Protein AF-A0A9E3FLG7-F1 (afdb_monomer)

pLDDT: mean 81.34, std 17.95, range [33.31, 98.38]

Solvent-accessible surface area (backbone atoms only — not comparable to full-atom values): 15675 Å² total; per-residue (Å²): 120,73,95,74,80,61,74,41,100,83,74,47,46,85,65,48,73,60,37,41,66,71,60,62,65,32,81,58,56,52,30,37,35,77,39,75,91,56,86,90,60,86,67,50,81,37,68,46,38,18,69,47,72,48,64,39,93,91,38,86,89,42,74,49,70,40,47,56,51,53,52,46,49,49,21,67,75,52,34,76,95,40,61,94,62,88,86,81,90,74,83,88,53,74,42,78,72,46,76,74,82,64,34,36,34,28,33,38,84,34,57,37,90,89,50,95,28,47,26,39,38,40,36,39,57,50,58,41,54,70,35,68,70,41,31,58,75,72,66,57,64,89,58,70,66,48,54,40,30,58,72,65,36,67,43,72,46,97,87,71,50,72,48,55,25,80,73,27,42,48,73,70,43,84,55,52,29,40,31,42,41,46,65,24,41,61,69,80,74,47,62,82,75,50,48,67,16,44,32,38,37,34,42,22,38,28,49,73,95,42,42,68,58,18,50,76,73,27,30,29,22,23,49,57,47,18,47,54,43,57,75,31,64,47,67,35,40,34,34,34,72,62,28,89,89,56,56,67,69,61,49,40,61,51,15,34,77,56,25,70,56,50,45,68,67,55,92,87,69,84,84,89,134

Structure (mmCIF, N/CA/C/O backbone):
data_AF-A0A9E3FLG7-F1
#
_entry.id   AF-A0A9E3FLG7-F1
#
loop_
_atom_site.group_PDB
_atom_site.id
_atom_site.type_symbol
_atom_site.label_atom_id
_atom_site.label_alt_id
_atom_site.label_comp_id
_atom_site.label_asym_id
_atom_site.label_entity_id
_atom_site.label_seq_id
_atom_site.pdbx_PDB_ins_code
_atom_site.Cartn_x
_atom_site.Cartn_y
_atom_site.Cartn_z
_atom_site.occupancy
_atom_site.B_iso_or_equiv
_atom_site.auth_seq_id
_atom_site.auth_comp_id
_atom_site.auth_asym_id
_atom_site.auth_atom_id
_atom_site.pdbx_PDB_model_num
ATOM 1 N N . MET A 1 1 ? 14.901 -3.934 -15.034 1.00 34.03 1 MET A N 1
ATOM 2 C CA . MET A 1 1 ? 15.835 -4.949 -14.504 1.00 34.03 1 MET A CA 1
ATOM 3 C C . MET A 1 1 ? 15.366 -6.297 -15.008 1.00 34.03 1 MET A C 1
ATOM 5 O O . MET A 1 1 ? 14.192 -6.596 -14.860 1.00 34.03 1 MET A O 1
ATOM 9 N N . THR A 1 2 ? 16.214 -7.054 -15.696 1.00 33.81 2 THR A N 1
ATOM 10 C CA . THR A 1 2 ? 15.894 -8.439 -16.060 1.00 33.81 2 THR A CA 1
ATOM 11 C C . THR A 1 2 ? 16.223 -9.317 -14.864 1.00 33.81 2 THR A C 1
ATOM 13 O O . THR A 1 2 ? 17.326 -9.207 -14.343 1.00 33.81 2 THR A O 1
ATOM 16 N N . ALA A 1 3 ? 15.319 -10.208 -14.458 1.00 33.31 3 ALA A N 1
ATOM 17 C CA . ALA A 1 3 ? 15.546 -11.208 -13.405 1.00 33.31 3 ALA A CA 1
ATOM 18 C C . ALA A 1 3 ? 16.590 -12.292 -13.781 1.00 33.31 3 ALA A C 1
ATOM 20 O O . ALA A 1 3 ? 16.588 -13.391 -13.237 1.00 33.31 3 ALA A O 1
ATOM 21 N N . GLY A 1 4 ? 17.457 -12.004 -14.752 1.00 40.16 4 GLY A N 1
ATOM 22 C CA . GLY A 1 4 ? 18.597 -12.828 -15.113 1.00 40.16 4 GLY A CA 1
ATOM 23 C C . GLY A 1 4 ? 19.843 -12.211 -14.506 1.00 40.16 4 GLY A C 1
ATOM 24 O O . GLY A 1 4 ? 20.518 -11.447 -15.186 1.00 40.16 4 GLY A O 1
ATOM 25 N N . ASP A 1 5 ? 20.107 -12.511 -13.238 1.00 46.59 5 ASP A N 1
ATOM 26 C CA . ASP A 1 5 ? 21.391 -12.212 -12.608 1.00 46.59 5 ASP A CA 1
ATOM 27 C C . ASP A 1 5 ? 22.283 -13.450 -12.789 1.00 46.59 5 ASP A C 1
ATOM 29 O O . ASP A 1 5 ? 21.965 -14.539 -12.299 1.00 46.59 5 ASP A O 1
ATOM 33 N N . LEU A 1 6 ? 23.339 -13.327 -13.598 1.00 41.59 6 LEU A N 1
ATOM 34 C CA . LEU A 1 6 ? 24.304 -14.401 -13.833 1.00 41.59 6 LEU A CA 1
ATOM 35 C C . LEU A 1 6 ? 25.510 -14.164 -12.914 1.00 41.59 6 LEU A C 1
ATOM 37 O O . LEU A 1 6 ? 26.169 -13.131 -13.051 1.00 41.59 6 LEU A O 1
ATOM 41 N N . PRO A 1 7 ? 25.854 -15.105 -12.014 1.00 46.44 7 PRO A N 1
ATOM 42 C CA . PRO A 1 7 ? 27.027 -14.960 -11.163 1.00 46.44 7 PRO A CA 1
ATOM 43 C C . PRO A 1 7 ? 28.285 -14.771 -12.015 1.00 46.44 7 PRO A C 1
ATOM 45 O O . PRO A 1 7 ? 28.574 -15.579 -12.903 1.00 46.44 7 PRO A O 1
ATOM 48 N N . THR A 1 8 ? 29.056 -13.717 -11.744 1.00 47.94 8 THR A N 1
ATOM 49 C CA . THR A 1 8 ? 30.369 -13.552 -12.379 1.00 47.94 8 THR A CA 1
ATOM 50 C C . THR A 1 8 ? 31.400 -14.464 -11.708 1.00 47.94 8 THR A C 1
ATOM 52 O O . THR A 1 8 ? 31.192 -14.968 -10.604 1.00 47.94 8 THR A O 1
ATOM 55 N N . THR A 1 9 ? 32.545 -14.688 -12.357 1.00 41.47 9 THR A N 1
ATOM 56 C CA . THR A 1 9 ? 33.586 -15.635 -11.902 1.00 41.47 9 THR A CA 1
ATOM 57 C C . THR A 1 9 ? 34.224 -15.291 -10.550 1.00 41.47 9 THR A C 1
ATOM 59 O O . THR A 1 9 ? 35.012 -16.075 -10.028 1.00 41.47 9 THR A O 1
ATOM 62 N N . THR A 1 10 ? 33.892 -14.136 -9.971 1.00 48.62 10 THR A N 1
ATOM 63 C CA . THR A 1 10 ? 34.333 -13.695 -8.641 1.00 48.62 10 THR A CA 1
ATOM 64 C C . THR A 1 10 ? 33.276 -13.905 -7.552 1.00 48.62 10 THR A C 1
ATOM 66 O O . THR A 1 10 ? 33.524 -13.566 -6.398 1.00 48.62 10 THR A O 1
ATOM 69 N N . GLY A 1 11 ? 32.109 -14.460 -7.895 1.00 49.19 11 GLY A N 1
ATOM 70 C CA . GLY A 1 11 ? 31.009 -14.717 -6.961 1.00 49.19 11 GLY A CA 1
ATOM 71 C C . GLY A 1 11 ? 30.140 -13.498 -6.639 1.00 49.19 11 GLY A C 1
ATOM 72 O O . GLY A 1 11 ? 29.185 -13.637 -5.883 1.00 49.19 11 GLY A O 1
ATOM 73 N N . ASN A 1 12 ? 30.430 -12.326 -7.215 1.00 46.59 12 ASN A N 1
ATOM 74 C CA . ASN A 1 12 ? 29.578 -11.145 -7.089 1.00 46.59 12 ASN A CA 1
ATOM 75 C C . ASN A 1 12 ? 28.599 -11.040 -8.275 1.00 46.59 12 ASN A C 1
ATOM 77 O O . ASN A 1 12 ? 29.024 -11.247 -9.422 1.00 46.59 12 ASN A O 1
ATOM 81 N N .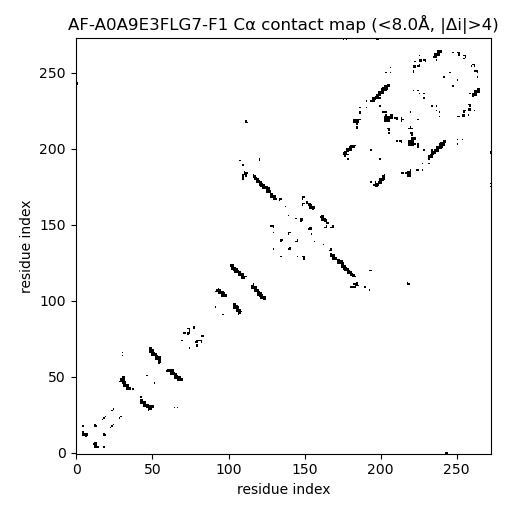 PRO A 1 13 ? 27.320 -10.692 -8.026 1.00 54.12 13 PRO A N 1
ATOM 82 C CA . PRO A 1 13 ? 26.380 -10.343 -9.087 1.00 54.12 13 PRO A CA 1
ATOM 83 C C . PRO A 1 13 ? 26.854 -9.089 -9.830 1.00 54.12 13 PRO A C 1
ATOM 85 O O . PRO A 1 13 ? 27.490 -8.202 -9.245 1.00 54.12 13 PRO A O 1
ATOM 88 N N . ASP A 1 14 ? 26.571 -9.013 -11.130 1.00 54.00 14 ASP A N 1
ATOM 89 C CA . ASP A 1 14 ? 27.113 -7.961 -12.003 1.00 54.00 14 ASP A CA 1
ATOM 90 C C . ASP A 1 14 ? 26.464 -6.577 -11.779 1.00 54.00 14 ASP A C 1
ATOM 92 O O . ASP A 1 14 ? 26.999 -5.563 -12.232 1.00 54.00 14 ASP A O 1
ATOM 96 N N . GLN A 1 15 ? 25.375 -6.525 -10.998 1.00 54.34 15 GLN A N 1
ATOM 97 C CA . GLN A 1 15 ? 24.657 -5.308 -10.593 1.00 54.34 15 GLN A CA 1
ATOM 98 C C . GLN A 1 15 ? 25.023 -4.782 -9.186 1.00 54.34 15 GLN A C 1
ATOM 100 O O . GLN A 1 15 ? 24.350 -3.895 -8.657 1.00 54.34 15 GLN A O 1
ATOM 105 N N . GLY A 1 16 ? 26.082 -5.286 -8.541 1.00 57.66 16 GLY A N 1
ATOM 106 C CA . GLY A 1 16 ? 26.559 -4.742 -7.259 1.00 57.66 16 GLY A CA 1
ATOM 107 C C . GLY A 1 16 ? 25.584 -4.930 -6.079 1.00 57.66 16 GLY A C 1
ATOM 108 O O . GLY A 1 16 ? 24.988 -5.993 -5.922 1.00 57.66 16 GLY A O 1
ATOM 109 N N . PHE A 1 17 ? 25.449 -3.919 -5.205 1.00 47.06 17 PHE A N 1
ATOM 110 C CA . PHE A 1 17 ? 24.694 -4.013 -3.935 1.00 47.06 17 PHE A CA 1
ATOM 111 C C . PHE A 1 17 ? 23.181 -4.254 -4.126 1.00 47.06 17 PHE A C 1
ATOM 113 O O . PHE A 1 17 ? 22.550 -4.877 -3.278 1.00 47.06 17 PHE A O 1
ATOM 120 N N . GLU A 1 18 ? 22.609 -3.836 -5.259 1.00 45.47 18 GLU A N 1
ATOM 121 C CA . GLU A 1 18 ? 21.198 -4.074 -5.607 1.00 45.47 18 GLU A CA 1
ATOM 122 C C . GLU A 1 18 ? 20.924 -5.539 -5.985 1.00 45.47 18 GLU A C 1
ATOM 124 O O . GLU A 1 18 ? 19.928 -6.113 -5.539 1.00 45.47 18 GLU A O 1
ATOM 129 N N . GLY A 1 19 ? 21.860 -6.201 -6.681 1.00 51.31 19 GLY A N 1
ATOM 130 C CA . GLY A 1 19 ? 21.835 -7.663 -6.843 1.00 51.31 19 GLY A CA 1
ATOM 131 C C . GLY A 1 19 ? 21.920 -8.380 -5.489 1.00 51.31 19 GLY A C 1
ATOM 132 O O . GLY A 1 19 ? 21.240 -9.371 -5.243 1.00 51.31 19 GLY A O 1
ATOM 133 N N . PHE A 1 20 ? 22.660 -7.811 -4.534 1.00 48.16 20 PHE A N 1
ATOM 134 C CA . PHE A 1 20 ? 22.741 -8.322 -3.163 1.00 48.16 20 PHE A CA 1
ATOM 135 C C . PHE A 1 20 ? 21.439 -8.142 -2.355 1.00 48.16 20 PHE A C 1
ATOM 137 O O . PHE A 1 20 ? 21.113 -8.983 -1.520 1.00 48.16 20 PHE A O 1
ATOM 144 N N . ARG A 1 21 ? 20.675 -7.071 -2.598 1.00 47.00 21 ARG A N 1
ATOM 145 C CA . ARG A 1 21 ? 19.439 -6.741 -1.864 1.00 47.00 21 ARG A CA 1
ATOM 146 C C . ARG A 1 21 ? 18.222 -7.527 -2.354 1.00 47.00 21 ARG A C 1
ATOM 148 O O . ARG A 1 21 ? 17.389 -7.908 -1.537 1.00 47.00 21 ARG A O 1
ATOM 155 N N . PHE A 1 22 ? 18.133 -7.783 -3.659 1.00 42.94 22 PHE A N 1
ATOM 156 C CA . PHE A 1 22 ? 17.026 -8.541 -4.255 1.00 42.94 22 PHE A CA 1
ATOM 157 C C . PHE A 1 22 ? 17.339 -10.022 -4.458 1.00 42.94 22 PHE A C 1
ATOM 159 O O . PHE A 1 22 ? 16.428 -10.844 -4.401 1.00 42.94 22 PHE A O 1
ATOM 166 N N . VAL A 1 23 ? 18.611 -10.368 -4.674 1.00 42.88 23 VAL A N 1
ATOM 167 C CA . VAL A 1 23 ? 19.038 -11.743 -4.964 1.00 42.88 23 VAL A CA 1
ATOM 168 C C . VAL A 1 23 ? 19.954 -12.321 -3.886 1.00 42.88 23 VAL A C 1
ATOM 170 O O . VAL A 1 23 ? 19.996 -13.534 -3.740 1.00 42.88 23 VAL A O 1
ATOM 173 N N . GLY A 1 24 ? 20.657 -11.481 -3.119 1.00 43.16 24 GLY A N 1
ATOM 174 C CA . GLY A 1 24 ? 21.668 -11.922 -2.150 1.00 43.16 24 GLY A CA 1
ATOM 175 C C . GLY A 1 24 ? 21.139 -12.372 -0.788 1.00 43.16 24 GLY A C 1
ATOM 176 O O . GLY A 1 24 ? 21.892 -13.006 -0.055 1.00 43.16 24 GLY A O 1
ATOM 177 N N . TRP A 1 25 ? 19.877 -12.074 -0.450 1.00 45.56 25 TRP A N 1
ATOM 178 C CA . TRP A 1 25 ? 19.145 -12.658 0.686 1.00 45.56 25 TRP A CA 1
ATOM 179 C C . TRP A 1 25 ? 17.770 -13.156 0.236 1.00 45.56 25 TRP A C 1
ATOM 181 O O . TRP A 1 25 ? 16.729 -12.766 0.775 1.00 45.56 25 TRP A O 1
ATOM 191 N N . ASN A 1 26 ? 17.737 -14.027 -0.770 1.00 48.59 26 ASN A N 1
ATOM 192 C CA . ASN A 1 26 ? 16.501 -14.743 -1.056 1.00 48.59 26 ASN A CA 1
ATOM 193 C C . ASN A 1 26 ? 16.123 -15.621 0.146 1.00 48.59 26 ASN A C 1
ATOM 195 O O . ASN A 1 26 ? 16.994 -16.185 0.809 1.00 48.59 26 ASN A O 1
ATOM 199 N N . LEU A 1 27 ? 14.820 -15.832 0.385 1.00 43.66 27 LEU A N 1
ATOM 200 C CA . LEU A 1 27 ? 14.348 -16.845 1.345 1.00 43.66 27 LEU A CA 1
ATOM 201 C C . LEU A 1 27 ? 15.057 -18.196 1.102 1.00 43.66 27 LEU A C 1
ATOM 203 O O . LEU A 1 27 ? 15.323 -18.919 2.053 1.00 43.66 27 LEU A O 1
ATOM 207 N N . TYR A 1 28 ? 15.426 -18.481 -0.155 1.00 46.19 28 TYR A N 1
ATOM 208 C CA . TYR A 1 28 ? 16.183 -19.648 -0.614 1.00 46.19 28 TYR A CA 1
ATOM 209 C C . TYR A 1 28 ? 17.675 -19.679 -0.226 1.00 46.19 28 TYR A C 1
ATOM 211 O O . TYR A 1 28 ? 18.167 -20.776 0.029 1.00 46.19 28 TYR A O 1
ATOM 219 N N . ASP A 1 29 ? 18.374 -18.541 -0.106 1.00 51.69 29 ASP A N 1
ATOM 220 C CA . ASP A 1 29 ? 19.786 -18.503 0.344 1.00 51.69 29 ASP A CA 1
ATOM 221 C C . ASP A 1 29 ? 19.919 -18.865 1.823 1.00 51.69 29 ASP A C 1
ATOM 223 O O . ASP A 1 29 ? 20.938 -19.386 2.271 1.00 51.69 29 ASP A O 1
ATOM 227 N N . ALA A 1 30 ? 18.860 -18.628 2.602 1.00 56.12 30 ALA A N 1
ATOM 228 C CA . ALA A 1 30 ? 18.782 -19.195 3.935 1.00 56.12 30 ALA A CA 1
ATOM 229 C C . ALA A 1 30 ? 18.610 -20.720 3.854 1.00 56.12 30 ALA A C 1
ATOM 231 O O . ALA A 1 30 ? 19.243 -21.425 4.628 1.00 56.12 30 ALA A O 1
ATOM 232 N N . LEU A 1 31 ? 17.794 -21.253 2.931 1.00 58.91 31 LEU A N 1
ATOM 233 C CA . LEU A 1 31 ? 17.486 -22.690 2.825 1.00 58.91 31 LEU A CA 1
ATOM 234 C C . LEU A 1 31 ? 18.692 -23.533 2.393 1.00 58.91 31 LEU A C 1
ATOM 236 O O . LEU A 1 31 ? 18.955 -24.559 3.013 1.00 58.91 31 LEU A O 1
ATOM 240 N N . ILE A 1 32 ? 19.444 -23.119 1.380 1.00 64.69 32 ILE A N 1
ATOM 241 C CA . ILE A 1 32 ? 20.595 -23.864 0.850 1.00 64.69 32 ILE A CA 1
ATOM 242 C C . ILE A 1 32 ? 21.772 -22.918 0.604 1.00 64.69 32 ILE A C 1
ATOM 244 O O . ILE A 1 32 ? 21.582 -21.742 0.333 1.00 64.69 32 ILE A O 1
ATOM 248 N N . ASN A 1 33 ? 22.994 -23.436 0.692 1.00 70.38 33 ASN A N 1
ATOM 249 C CA . ASN A 1 33 ? 24.219 -22.687 0.417 1.00 70.38 33 ASN A CA 1
ATOM 250 C C . ASN A 1 33 ? 24.887 -23.202 -0.860 1.00 70.38 33 ASN A C 1
ATOM 252 O O . ASN A 1 33 ? 24.736 -24.366 -1.221 1.00 70.38 33 ASN A O 1
ATOM 256 N N . TRP A 1 34 ? 25.744 -22.389 -1.468 1.00 69.56 34 TRP A N 1
ATOM 257 C CA . TRP A 1 34 ? 26.653 -22.848 -2.519 1.00 69.56 34 TRP A CA 1
ATOM 258 C C . TRP A 1 34 ? 27.903 -23.510 -1.917 1.00 69.56 34 TRP A C 1
ATOM 260 O O . TRP A 1 34 ? 28.517 -22.992 -0.973 1.00 69.56 34 TRP A O 1
ATOM 270 N N . ASP A 1 35 ? 28.296 -24.674 -2.436 1.00 72.19 35 ASP A N 1
ATOM 271 C CA . ASP A 1 35 ? 29.554 -25.331 -2.089 1.00 72.19 35 ASP A CA 1
ATOM 272 C C . ASP A 1 35 ? 30.709 -24.754 -2.909 1.00 72.19 35 ASP A C 1
ATOM 274 O O . ASP A 1 35 ? 30.987 -25.164 -4.032 1.00 72.19 35 ASP A O 1
ATOM 278 N N . LEU A 1 36 ? 31.392 -23.785 -2.303 1.00 77.31 36 LEU A N 1
ATOM 279 C CA . LEU A 1 36 ? 32.553 -23.107 -2.875 1.00 77.31 36 LEU A CA 1
ATOM 280 C C . LEU A 1 36 ? 33.886 -23.781 -2.501 1.00 77.31 36 LEU A C 1
ATOM 282 O O . LEU A 1 36 ? 34.940 -23.160 -2.612 1.00 77.31 36 LEU A O 1
ATOM 286 N N . SER A 1 37 ? 33.871 -25.025 -2.001 1.00 71.88 37 SER A N 1
ATOM 287 C CA . SER A 1 37 ? 35.098 -25.742 -1.612 1.00 71.88 37 SER A CA 1
ATOM 288 C C . SER A 1 37 ? 35.963 -26.185 -2.800 1.00 71.88 37 SER A C 1
ATOM 290 O O . SER A 1 37 ? 37.091 -26.637 -2.594 1.00 71.88 37 SER A O 1
ATOM 292 N N . GLN A 1 38 ? 35.458 -26.054 -4.032 1.00 70.81 38 GLN A N 1
ATOM 293 C CA . GLN A 1 38 ? 36.135 -26.451 -5.267 1.00 70.81 38 GLN A CA 1
ATOM 294 C C . GLN A 1 38 ? 36.021 -25.346 -6.324 1.00 70.81 38 GLN A C 1
ATOM 296 O O . GLN A 1 38 ? 35.029 -24.623 -6.360 1.00 70.81 38 GLN A O 1
ATOM 301 N N . GLY A 1 39 ? 37.052 -25.199 -7.162 1.00 72.69 39 GLY A N 1
ATOM 302 C CA . GLY A 1 39 ? 37.152 -24.118 -8.157 1.00 72.69 39 GLY A CA 1
ATOM 303 C C . GLY A 1 39 ? 37.308 -24.589 -9.605 1.00 72.69 39 GLY A C 1
ATOM 304 O O . GLY A 1 39 ? 37.474 -23.769 -10.501 1.00 72.69 39 GLY A O 1
ATOM 305 N N . ASP A 1 40 ? 37.296 -25.898 -9.843 1.00 83.44 40 ASP A N 1
ATOM 306 C CA . ASP A 1 40 ? 37.539 -26.540 -11.140 1.00 83.44 40 ASP A CA 1
ATOM 307 C C . ASP A 1 40 ? 36.256 -27.012 -11.847 1.00 83.44 40 ASP A C 1
ATOM 309 O O . ASP A 1 40 ? 36.305 -27.476 -12.987 1.00 83.44 40 ASP A O 1
ATOM 313 N N . ARG A 1 41 ? 35.096 -26.871 -11.200 1.00 79.44 41 ARG A N 1
ATOM 314 C CA . ARG A 1 41 ? 33.773 -27.204 -11.743 1.00 79.44 41 ARG A CA 1
ATOM 315 C C . ARG A 1 41 ? 32.702 -26.262 -11.201 1.00 79.44 41 ARG A C 1
ATOM 317 O O . ARG A 1 41 ? 32.943 -25.535 -10.243 1.00 79.44 41 ARG A O 1
ATOM 324 N N . ALA A 1 42 ? 31.522 -26.281 -11.824 1.00 69.94 42 ALA A N 1
ATOM 325 C CA . ALA A 1 42 ? 30.371 -25.520 -11.346 1.00 69.94 42 ALA A CA 1
ATOM 326 C C . ALA A 1 42 ? 30.035 -25.900 -9.893 1.00 69.94 42 ALA A C 1
ATOM 328 O O . ALA A 1 42 ? 30.020 -27.088 -9.559 1.00 69.94 42 ALA A O 1
ATOM 329 N N . SER A 1 43 ? 29.783 -24.890 -9.056 1.00 67.88 43 SER A N 1
ATOM 330 C CA . SER A 1 43 ? 29.474 -25.064 -7.637 1.00 67.88 43 SER A CA 1
ATOM 331 C C . SER A 1 43 ? 28.205 -25.891 -7.454 1.00 67.88 43 SER A C 1
ATOM 333 O O . SER A 1 43 ? 27.174 -25.601 -8.061 1.00 67.88 43 SER A O 1
ATOM 335 N N . ASP A 1 44 ? 28.288 -26.908 -6.602 1.00 70.75 44 ASP A N 1
ATOM 336 C CA . ASP A 1 44 ? 27.125 -27.680 -6.168 1.00 70.75 44 ASP A CA 1
ATOM 337 C C . ASP A 1 44 ? 26.404 -26.944 -5.024 1.00 70.75 44 ASP A C 1
ATOM 339 O O . ASP A 1 44 ? 26.910 -25.953 -4.486 1.00 70.75 44 ASP A O 1
ATOM 343 N N . ILE A 1 45 ? 25.226 -27.417 -4.632 1.00 74.88 45 ILE A N 1
ATOM 344 C CA . ILE A 1 45 ? 24.483 -26.888 -3.482 1.00 74.88 45 ILE A CA 1
ATOM 345 C C . ILE A 1 45 ? 24.715 -27.762 -2.246 1.00 74.88 45 ILE A C 1
ATOM 347 O O . ILE A 1 45 ? 24.721 -28.990 -2.308 1.00 74.88 45 ILE A O 1
ATOM 351 N N . LYS A 1 46 ? 24.905 -27.128 -1.089 1.00 72.12 46 LYS A N 1
ATOM 352 C CA . LYS A 1 46 ? 25.086 -27.775 0.217 1.00 72.12 46 LYS A CA 1
ATOM 353 C C . LYS A 1 46 ? 24.025 -27.295 1.213 1.00 72.12 46 LYS A C 1
ATOM 355 O O . LYS A 1 46 ? 23.463 -26.214 1.034 1.00 72.12 46 LYS A O 1
ATOM 360 N N . PRO A 1 47 ? 23.768 -28.052 2.292 1.00 71.12 47 PRO A N 1
ATOM 361 C CA . PRO A 1 47 ? 22.796 -27.659 3.306 1.00 71.12 47 PRO A CA 1
ATOM 362 C C . PRO A 1 47 ? 22.999 -26.245 3.872 1.00 71.12 47 PRO A C 1
ATOM 364 O O . PRO A 1 47 ? 24.125 -25.816 4.154 1.00 71.12 47 PRO A O 1
ATOM 367 N N . GLY A 1 48 ? 21.883 -25.544 4.063 1.00 70.69 48 GLY A N 1
ATOM 368 C CA . GLY A 1 48 ? 21.769 -24.309 4.834 1.00 70.69 48 GLY A CA 1
ATOM 369 C C . GLY A 1 48 ? 20.782 -24.516 5.980 1.00 70.69 48 GLY A C 1
ATOM 370 O O . GLY A 1 48 ? 20.991 -25.356 6.856 1.00 70.69 48 GLY A O 1
ATOM 371 N N . LEU A 1 49 ? 19.689 -23.763 5.971 1.00 65.06 49 LEU A N 1
ATOM 372 C CA . LEU A 1 49 ? 18.550 -23.918 6.873 1.00 65.06 49 LEU A CA 1
ATOM 373 C C . LEU A 1 49 ? 17.709 -25.164 6.525 1.00 65.06 49 LEU A C 1
ATOM 375 O O . LEU A 1 49 ? 17.154 -25.810 7.419 1.00 65.06 49 LEU A O 1
ATOM 379 N N . ALA A 1 50 ? 17.652 -25.523 5.239 1.00 70.00 50 ALA A N 1
ATOM 380 C CA . ALA A 1 50 ? 17.164 -26.799 4.738 1.00 70.00 50 ALA A CA 1
ATOM 381 C C . ALA A 1 50 ? 18.311 -27.820 4.669 1.00 70.00 50 ALA A C 1
ATOM 383 O O . ALA A 1 50 ? 19.396 -27.544 4.154 1.00 70.00 50 ALA A O 1
ATOM 384 N N . THR A 1 51 ? 18.064 -29.017 5.191 1.00 68.19 51 THR A N 1
ATOM 385 C CA . THR A 1 51 ? 19.034 -30.124 5.236 1.00 68.19 51 THR A CA 1
ATOM 386 C C . THR A 1 51 ? 18.881 -31.110 4.089 1.00 68.19 51 THR A C 1
ATOM 388 O O . THR A 1 51 ? 19.800 -31.876 3.823 1.00 68.19 51 THR A O 1
ATOM 391 N N . GLU A 1 52 ? 17.726 -31.096 3.432 1.00 72.69 52 GLU A N 1
ATOM 392 C CA . GLU A 1 52 ? 17.390 -31.933 2.286 1.00 72.69 52 GLU A CA 1
ATOM 393 C C . GLU A 1 52 ? 16.409 -31.169 1.394 1.00 72.69 52 GLU A C 1
ATOM 395 O O . GLU A 1 52 ? 15.629 -30.338 1.872 1.00 72.69 52 GLU A O 1
ATOM 400 N N . TRP A 1 53 ? 16.446 -31.451 0.098 1.00 82.56 53 TRP A N 1
ATOM 401 C CA . TRP A 1 53 ? 15.507 -30.923 -0.879 1.00 82.56 53 TRP A CA 1
ATOM 402 C C . TRP A 1 53 ? 15.277 -31.947 -1.988 1.00 82.56 53 TRP A C 1
ATOM 404 O O . TRP A 1 53 ? 16.177 -32.701 -2.356 1.00 82.56 53 TRP A O 1
ATOM 414 N N . HIS A 1 54 ? 14.070 -31.963 -2.543 1.00 80.81 54 HIS A N 1
ATOM 415 C CA . HIS A 1 54 ? 13.760 -32.726 -3.748 1.00 80.81 54 HIS A CA 1
ATOM 416 C C . HIS A 1 54 ? 12.716 -32.002 -4.596 1.00 80.81 54 HIS A C 1
ATOM 418 O O . HIS A 1 54 ? 11.922 -31.194 -4.106 1.00 80.81 54 HIS A O 1
ATOM 424 N N . ILE A 1 55 ? 12.730 -32.297 -5.891 1.00 76.62 55 ILE A N 1
ATOM 425 C CA . ILE A 1 55 ? 11.742 -31.796 -6.842 1.00 76.62 55 ILE A CA 1
ATOM 426 C C . ILE A 1 55 ? 10.521 -32.717 -6.776 1.00 76.62 55 ILE A C 1
ATOM 428 O O . ILE A 1 55 ? 10.671 -33.940 -6.797 1.00 76.62 55 ILE A O 1
ATOM 432 N N . ASP A 1 56 ? 9.324 -32.139 -6.679 1.00 73.75 56 ASP A N 1
ATOM 433 C CA . ASP A 1 56 ? 8.070 -32.895 -6.662 1.00 73.75 56 ASP A CA 1
ATOM 434 C C . ASP A 1 56 ? 7.958 -33.752 -7.946 1.00 73.75 56 ASP A C 1
ATOM 436 O O . ASP A 1 56 ? 7.962 -33.195 -9.052 1.00 73.75 56 ASP A O 1
ATOM 440 N N . PRO A 1 57 ? 7.830 -35.092 -7.843 1.00 82.25 57 PRO A N 1
ATOM 441 C CA . PRO A 1 57 ? 7.729 -35.971 -9.009 1.00 82.25 57 PRO A CA 1
ATOM 442 C C . PRO A 1 57 ? 6.529 -35.662 -9.916 1.00 82.25 57 PRO A C 1
ATOM 444 O O . PRO A 1 57 ? 6.563 -35.976 -11.104 1.00 82.25 57 PRO A O 1
ATOM 447 N N . ALA A 1 58 ? 5.466 -35.066 -9.366 1.00 82.75 58 ALA A N 1
ATOM 448 C CA . ALA A 1 58 ? 4.260 -34.687 -10.096 1.00 82.75 58 ALA A CA 1
ATOM 449 C C . ALA A 1 58 ? 4.307 -33.243 -10.628 1.00 82.75 58 ALA A C 1
ATOM 451 O O . ALA A 1 58 ? 3.517 -32.890 -11.505 1.00 82.75 58 ALA A O 1
ATOM 452 N N . ASN A 1 59 ? 5.218 -32.404 -10.123 1.00 78.62 59 ASN A N 1
ATOM 453 C CA . ASN A 1 59 ? 5.390 -31.026 -10.571 1.00 78.62 59 ASN A CA 1
ATOM 454 C C . ASN A 1 59 ? 6.856 -30.587 -10.484 1.00 78.62 59 ASN A C 1
ATOM 456 O O . ASN A 1 59 ? 7.311 -30.050 -9.478 1.00 78.62 59 ASN A O 1
ATOM 460 N N . HIS A 1 60 ? 7.562 -30.688 -11.607 1.00 79.62 60 HIS A N 1
ATOM 461 C CA . HIS A 1 60 ? 8.969 -30.302 -11.725 1.00 79.62 60 HIS A CA 1
ATOM 462 C C . HIS A 1 60 ? 9.300 -28.821 -11.430 1.00 79.62 60 HIS A C 1
ATOM 464 O O . HIS A 1 60 ? 10.473 -28.465 -11.346 1.00 79.62 60 HIS A O 1
ATOM 470 N N . LYS A 1 61 ? 8.291 -27.951 -11.269 1.00 63.97 61 LYS A N 1
ATOM 471 C CA . LYS A 1 61 ? 8.457 -26.543 -10.866 1.00 63.97 61 LYS A CA 1
ATOM 472 C C . LYS A 1 61 ? 8.306 -26.329 -9.359 1.00 63.97 61 LYS A C 1
ATOM 474 O O . LYS A 1 61 ? 8.498 -25.216 -8.882 1.00 63.97 61 LYS A O 1
ATOM 479 N N . ARG A 1 62 ? 7.950 -27.370 -8.602 1.00 62.53 62 ARG A N 1
ATOM 480 C CA . ARG A 1 62 ? 7.767 -27.314 -7.153 1.00 62.53 62 ARG A CA 1
ATOM 481 C C . ARG A 1 62 ? 8.927 -28.011 -6.456 1.00 62.53 62 ARG A C 1
ATOM 483 O O . ARG A 1 62 ? 9.160 -29.201 -6.650 1.00 62.53 62 ARG A O 1
ATOM 490 N N . TRP A 1 63 ? 9.623 -27.256 -5.618 1.00 68.00 63 TRP A N 1
ATOM 491 C CA . TRP A 1 63 ? 10.710 -27.754 -4.783 1.00 68.00 63 TRP A CA 1
ATOM 492 C C . TRP A 1 63 ? 10.216 -27.917 -3.350 1.00 68.00 63 TRP A C 1
ATOM 494 O O . TRP A 1 63 ? 9.528 -27.046 -2.815 1.00 68.00 63 TRP A O 1
ATOM 504 N N . ILE A 1 64 ? 10.544 -29.051 -2.739 1.00 72.19 64 ILE A N 1
ATOM 505 C CA . ILE A 1 64 ? 10.178 -29.388 -1.366 1.00 72.19 64 ILE A CA 1
ATOM 506 C C . ILE A 1 64 ? 11.460 -29.366 -0.540 1.00 72.19 64 ILE A C 1
ATOM 508 O O . ILE A 1 64 ? 12.398 -30.098 -0.846 1.00 72.19 64 ILE A O 1
ATOM 512 N N . PHE A 1 65 ? 11.494 -28.525 0.494 1.00 69.94 65 PHE A N 1
ATOM 513 C CA . PHE A 1 65 ? 12.655 -28.323 1.361 1.00 69.94 65 PHE A CA 1
ATOM 514 C C . PHE A 1 65 ? 12.375 -28.851 2.772 1.00 69.94 65 PHE A C 1
ATOM 516 O O . PHE A 1 65 ? 11.361 -28.504 3.383 1.00 69.94 65 PHE A O 1
ATOM 523 N N . THR A 1 66 ? 13.293 -29.648 3.315 1.00 72.50 66 THR A N 1
ATOM 524 C CA . THR A 1 66 ? 13.232 -30.169 4.687 1.00 72.50 66 THR A CA 1
ATOM 525 C C . THR A 1 66 ? 14.011 -29.247 5.620 1.00 72.50 66 THR A C 1
ATOM 527 O O . THR A 1 66 ? 15.236 -29.186 5.567 1.00 72.50 66 THR A O 1
ATOM 530 N N . LEU A 1 67 ? 13.312 -28.535 6.505 1.00 67.50 67 LEU A N 1
ATOM 531 C CA . LEU A 1 67 ? 13.875 -27.529 7.418 1.00 67.50 67 LEU A CA 1
ATOM 532 C C . LEU A 1 67 ? 14.300 -28.100 8.783 1.00 67.50 67 LEU A C 1
ATOM 534 O O . LEU A 1 67 ? 14.024 -27.507 9.831 1.00 67.50 67 LEU A O 1
ATOM 538 N N . ASP A 1 68 ? 14.969 -29.257 8.809 1.00 60.25 68 ASP A N 1
ATOM 539 C CA . ASP A 1 68 ? 15.293 -29.931 10.076 1.00 60.25 68 ASP A CA 1
ATOM 540 C C . ASP A 1 68 ? 16.211 -29.106 10.986 1.00 60.25 68 ASP A C 1
ATOM 542 O O . ASP A 1 68 ? 16.147 -29.277 12.202 1.00 60.25 68 ASP A O 1
ATOM 546 N N . VAL A 1 69 ? 17.031 -28.188 10.451 1.00 54.12 69 VAL A N 1
ATOM 547 C CA . VAL A 1 69 ? 17.868 -27.278 11.259 1.00 54.12 69 VAL A CA 1
ATOM 548 C C . VAL A 1 69 ? 17.024 -26.225 11.973 1.00 54.12 69 VAL A C 1
ATOM 550 O O . VAL A 1 69 ? 17.263 -25.995 13.153 1.00 54.12 69 VAL A O 1
ATOM 553 N N . VAL A 1 70 ? 15.985 -25.663 11.343 1.00 55.38 70 VAL A N 1
ATOM 554 C CA . VAL A 1 70 ? 15.010 -24.778 12.023 1.00 55.38 70 VAL A CA 1
ATOM 555 C C . VAL A 1 70 ? 14.292 -25.559 13.106 1.00 55.38 70 VAL A C 1
ATOM 557 O O . VAL A 1 70 ? 14.235 -25.141 14.257 1.00 55.38 70 VAL A O 1
ATOM 560 N N . VAL A 1 71 ? 13.800 -26.749 12.766 1.00 53.59 71 VAL A N 1
ATOM 561 C CA . VAL A 1 71 ? 13.065 -27.609 13.696 1.00 53.59 71 VAL A CA 1
ATOM 562 C C . VAL A 1 71 ? 13.956 -28.077 14.856 1.00 53.59 71 VAL A C 1
ATOM 564 O O . VAL A 1 71 ? 13.480 -28.163 15.988 1.00 53.59 71 VAL A O 1
ATOM 567 N N . ARG A 1 72 ? 15.251 -28.340 14.627 1.00 53.31 72 ARG A N 1
ATOM 568 C CA . ARG A 1 72 ? 16.242 -28.677 15.667 1.00 53.31 72 ARG A CA 1
ATOM 569 C C . ARG A 1 72 ? 16.730 -27.469 16.453 1.00 53.31 72 ARG A C 1
ATOM 571 O O . ARG A 1 72 ? 16.982 -27.641 17.635 1.00 53.31 72 ARG A O 1
ATOM 578 N N . MET A 1 73 ? 16.863 -26.285 15.860 1.00 50.91 73 MET A N 1
ATOM 579 C CA . MET A 1 73 ? 17.236 -25.060 16.577 1.00 50.91 73 MET A CA 1
ATOM 580 C C . MET A 1 73 ? 16.087 -24.595 17.468 1.00 50.91 73 MET A C 1
ATOM 582 O O . MET A 1 73 ? 16.273 -24.478 18.674 1.00 50.91 73 MET A O 1
ATOM 586 N N . LEU A 1 74 ? 14.878 -24.446 16.919 1.00 48.88 74 LEU A N 1
ATOM 587 C CA . LEU A 1 74 ? 13.671 -24.148 17.698 1.00 48.88 74 LEU A CA 1
ATOM 588 C C . LEU A 1 74 ? 13.382 -25.279 18.706 1.00 48.88 74 LEU A C 1
ATOM 590 O O . LEU A 1 74 ? 13.004 -25.026 19.848 1.00 48.88 74 LEU A O 1
ATOM 594 N N . GLY A 1 75 ? 13.621 -26.535 18.313 1.00 52.66 75 GLY A N 1
ATOM 595 C CA . GLY A 1 75 ? 13.479 -27.711 19.173 1.00 52.66 75 GLY A CA 1
ATOM 596 C C . GLY A 1 75 ? 14.581 -27.878 20.225 1.00 52.66 75 GLY A C 1
ATOM 597 O O . GLY A 1 75 ? 14.337 -28.515 21.243 1.00 52.66 75 GLY A O 1
ATOM 598 N N . GLY A 1 76 ? 15.766 -27.310 20.015 1.00 51.47 76 GLY A N 1
ATOM 599 C CA . GLY A 1 76 ? 16.865 -27.264 20.980 1.00 51.47 76 GLY A CA 1
ATOM 600 C C . GLY A 1 76 ? 16.712 -26.108 21.964 1.00 51.47 76 GLY A C 1
ATOM 601 O O . GLY A 1 76 ? 17.077 -26.252 23.126 1.00 51.47 76 GLY A O 1
ATOM 602 N N . LEU A 1 77 ? 16.111 -24.998 21.520 1.00 45.53 77 LEU A N 1
ATOM 603 C CA . LEU A 1 77 ? 15.831 -23.828 22.351 1.00 45.53 77 LEU A CA 1
ATOM 604 C C . LEU A 1 77 ? 14.603 -24.029 23.255 1.00 45.53 77 LEU A C 1
ATOM 606 O O . LEU A 1 77 ? 14.613 -23.590 24.402 1.00 45.53 77 LEU A O 1
ATOM 610 N N . TRP A 1 78 ? 13.559 -24.711 22.764 1.00 50.47 78 TRP A N 1
ATOM 611 C CA . TRP A 1 78 ? 12.285 -24.844 23.488 1.00 50.47 78 TRP A CA 1
ATOM 612 C C . TRP A 1 78 ? 11.791 -26.283 23.693 1.00 50.47 78 TRP A C 1
ATOM 614 O O . TRP A 1 78 ? 10.913 -26.519 24.524 1.00 50.47 78 TRP A O 1
ATOM 624 N N . GLY A 1 79 ? 12.374 -27.264 23.003 1.00 49.69 79 GLY A N 1
ATOM 625 C CA . GLY A 1 79 ? 11.860 -28.632 22.882 1.00 49.69 79 GLY A CA 1
ATOM 626 C C . GLY A 1 79 ? 11.071 -28.817 21.581 1.00 49.69 79 GLY A C 1
ATOM 627 O O . GLY A 1 79 ? 10.350 -27.919 21.143 1.00 49.69 79 GLY A O 1
ATOM 628 N N . LYS A 1 80 ? 11.191 -29.982 20.926 1.00 49.78 80 LYS A N 1
ATOM 629 C CA . LYS A 1 80 ? 10.384 -30.295 19.728 1.00 49.78 80 LYS A CA 1
ATOM 630 C C . LYS A 1 80 ? 8.891 -30.102 20.039 1.00 49.78 80 LYS A C 1
ATOM 632 O O . LYS A 1 80 ? 8.387 -30.682 20.997 1.00 49.78 80 LYS A O 1
ATOM 637 N N . GLY A 1 81 ? 8.204 -29.284 19.235 1.00 53.44 81 GLY A N 1
ATOM 638 C CA . GLY A 1 81 ? 6.776 -28.978 19.403 1.00 53.44 81 GLY A CA 1
ATOM 639 C C . GLY A 1 81 ? 6.441 -27.975 20.515 1.00 53.44 81 GLY A C 1
ATOM 640 O O . GLY A 1 81 ? 5.282 -27.886 20.904 1.00 53.44 81 GLY A O 1
ATOM 641 N N . ARG A 1 82 ? 7.429 -27.240 21.046 1.00 49.19 82 ARG A N 1
ATOM 642 C CA . ARG A 1 82 ? 7.259 -26.307 22.176 1.00 49.19 82 ARG A CA 1
ATOM 643 C C . ARG A 1 82 ? 7.628 -24.853 21.863 1.00 49.19 82 ARG A C 1
ATOM 645 O O . ARG A 1 82 ? 7.890 -24.099 22.795 1.00 49.19 82 ARG A O 1
ATOM 652 N N . ALA A 1 83 ? 7.681 -24.449 20.589 1.00 52.66 83 ALA A N 1
ATOM 653 C CA . ALA A 1 83 ? 7.895 -23.040 20.253 1.00 52.66 83 ALA A CA 1
ATOM 654 C C . ALA A 1 83 ? 6.908 -22.174 21.072 1.00 52.66 83 ALA A C 1
ATOM 656 O O . ALA A 1 83 ? 5.708 -22.451 21.040 1.00 52.66 83 ALA A O 1
ATOM 657 N N . PRO A 1 84 ? 7.384 -21.177 21.843 1.00 49.84 84 PRO A N 1
ATOM 658 C CA . PRO A 1 84 ? 6.556 -20.435 22.794 1.00 49.84 84 PRO A CA 1
ATOM 659 C C . PRO A 1 84 ? 5.528 -19.552 22.088 1.00 49.84 84 PRO A C 1
ATOM 661 O O . PRO A 1 84 ? 4.629 -19.020 22.732 1.00 49.84 84 PRO A O 1
ATOM 664 N N . ILE A 1 85 ? 5.675 -19.391 20.771 1.00 48.34 85 ILE A N 1
ATOM 665 C CA . ILE A 1 85 ? 4.793 -18.616 19.919 1.00 48.34 85 ILE A CA 1
ATOM 666 C C . ILE A 1 85 ? 4.265 -19.560 18.832 1.00 48.34 85 ILE A C 1
ATOM 668 O O . ILE A 1 85 ? 5.066 -20.160 18.108 1.00 48.34 85 ILE A O 1
ATOM 672 N N . PRO A 1 86 ? 2.939 -19.722 18.714 1.00 55.69 86 PRO A N 1
ATOM 673 C CA . PRO A 1 86 ? 2.349 -20.498 17.638 1.00 55.69 86 PRO A CA 1
ATOM 674 C C . PRO A 1 86 ? 2.625 -19.812 16.296 1.00 55.69 86 PRO A C 1
ATOM 676 O O . PRO A 1 86 ? 2.345 -18.628 16.124 1.00 55.69 86 PRO A O 1
ATOM 679 N N . LEU A 1 87 ? 3.162 -20.568 15.338 1.00 50.75 87 LEU A N 1
ATOM 680 C CA . LEU A 1 87 ? 3.314 -20.121 13.957 1.00 50.75 87 LEU A CA 1
ATOM 681 C C . LEU A 1 87 ? 2.126 -20.632 13.140 1.00 50.75 87 LEU A C 1
ATOM 683 O O . LEU A 1 87 ? 1.911 -21.841 13.051 1.00 50.75 87 LEU A O 1
ATOM 687 N N . ALA A 1 88 ? 1.383 -19.714 12.529 1.00 62.72 88 ALA A N 1
ATOM 688 C CA . ALA A 1 88 ? 0.310 -20.028 11.596 1.00 62.72 88 ALA A CA 1
ATOM 689 C C . ALA A 1 88 ? 0.661 -19.463 10.218 1.00 62.72 88 ALA A C 1
ATOM 691 O O . ALA A 1 88 ? 0.873 -18.262 10.069 1.00 62.72 88 ALA A O 1
ATOM 692 N N . LEU A 1 89 ? 0.721 -20.336 9.213 1.00 64.88 89 LEU A N 1
ATOM 693 C CA . LEU A 1 89 ? 0.807 -19.930 7.814 1.00 64.88 89 LEU A CA 1
ATOM 694 C C . LEU A 1 89 ? -0.615 -19.846 7.271 1.00 64.88 89 LEU A C 1
ATOM 696 O O . LEU A 1 89 ? -1.315 -20.857 7.210 1.00 64.88 89 LEU A O 1
ATOM 700 N N . VAL A 1 90 ? -1.042 -18.640 6.912 1.00 73.75 90 VAL A N 1
ATOM 701 C CA . VAL A 1 90 ? -2.382 -18.388 6.381 1.00 73.75 90 VAL A CA 1
ATOM 702 C C . VAL A 1 90 ? -2.240 -18.037 4.901 1.00 73.75 90 VAL A C 1
ATOM 704 O O . VAL A 1 90 ? -1.551 -17.066 4.586 1.00 73.75 90 VAL A O 1
ATOM 707 N N . PRO A 1 91 ? -2.832 -18.818 3.980 1.00 77.81 91 PRO A N 1
ATOM 708 C CA . PRO A 1 91 ? -2.835 -18.453 2.571 1.00 77.81 91 PRO A CA 1
ATOM 709 C C . PRO A 1 91 ? -3.609 -17.146 2.384 1.00 77.81 91 PRO A C 1
ATOM 711 O O . PRO A 1 91 ? -4.679 -16.965 2.967 1.00 77.81 91 PRO A O 1
ATOM 714 N N . LEU A 1 92 ? -3.074 -16.238 1.568 1.00 84.38 92 LEU A N 1
ATOM 715 C CA . LEU A 1 92 ? -3.759 -14.990 1.251 1.00 84.38 92 LEU A CA 1
ATOM 716 C C . LEU A 1 92 ? -5.001 -15.281 0.407 1.00 84.38 92 LEU A C 1
ATOM 718 O O . LEU A 1 92 ? -4.935 -15.955 -0.621 1.00 84.38 92 LEU A O 1
ATOM 722 N N . THR A 1 93 ? -6.133 -14.742 0.842 1.00 87.50 93 THR A N 1
ATOM 723 C CA . THR A 1 93 ? -7.393 -14.755 0.100 1.00 87.50 93 THR A CA 1
ATOM 724 C C . THR A 1 93 ? -7.853 -13.328 -0.129 1.00 87.50 93 THR A C 1
ATOM 726 O O . THR A 1 93 ? -7.606 -12.451 0.698 1.00 87.50 93 THR A O 1
ATOM 729 N N . THR A 1 94 ? -8.556 -13.095 -1.233 1.00 93.94 94 THR A N 1
ATOM 730 C CA . THR A 1 94 ? -9.165 -11.793 -1.512 1.00 93.94 94 THR A CA 1
ATOM 731 C C . THR A 1 94 ? -10.107 -11.372 -0.382 1.00 93.94 94 THR A C 1
ATOM 733 O O . THR A 1 94 ? -10.928 -12.170 0.068 1.00 93.94 94 THR A O 1
ATOM 736 N N . GLY A 1 95 ? -10.014 -10.113 0.047 1.00 93.00 95 GLY A N 1
ATOM 737 C CA . GLY A 1 95 ? -10.786 -9.556 1.159 1.00 93.00 95 GLY A CA 1
ATOM 738 C C . GLY A 1 95 ? -9.922 -9.252 2.381 1.00 93.00 95 GLY A C 1
ATOM 739 O O . GLY A 1 95 ? -8.701 -9.161 2.282 1.00 93.00 95 GLY A O 1
ATOM 740 N N . GLN A 1 96 ? -10.554 -9.045 3.539 1.00 93.19 96 GLN A N 1
ATOM 741 C CA . GLN A 1 96 ? -9.840 -8.755 4.785 1.00 93.19 96 GLN A CA 1
ATOM 742 C C . GLN A 1 96 ? -9.019 -9.972 5.233 1.00 93.19 96 GLN A C 1
ATOM 744 O O . GLN A 1 96 ? -9.574 -11.043 5.468 1.00 93.19 96 GLN A O 1
ATOM 749 N N . VAL A 1 97 ? -7.709 -9.785 5.389 1.00 91.38 97 VAL A N 1
ATOM 750 C CA . VAL A 1 97 ? -6.760 -10.813 5.846 1.00 91.38 97 VAL A CA 1
ATOM 751 C C . VAL A 1 97 ? -6.295 -10.589 7.282 1.00 91.38 97 VAL A C 1
ATOM 753 O O . VAL A 1 97 ? -5.870 -11.538 7.937 1.00 91.38 97 VAL A O 1
ATOM 756 N N . LEU A 1 98 ? -6.391 -9.356 7.796 1.00 87.31 98 LEU A N 1
ATOM 757 C CA . LEU A 1 98 ? -6.009 -9.035 9.170 1.00 87.31 98 LEU A CA 1
ATOM 758 C C . LEU A 1 98 ? -6.855 -7.894 9.752 1.00 87.31 98 LEU A C 1
ATOM 760 O O . LEU A 1 98 ? -7.158 -6.923 9.064 1.00 87.31 98 LEU A O 1
ATOM 764 N N . ASP A 1 99 ? -7.192 -8.000 11.037 1.00 90.44 99 ASP A N 1
ATOM 765 C CA . ASP A 1 99 ? -7.684 -6.899 11.875 1.00 90.44 99 ASP A CA 1
ATOM 766 C C . ASP A 1 99 ? -6.700 -6.738 13.033 1.00 90.44 99 ASP A C 1
ATOM 768 O O . ASP A 1 99 ? -6.489 -7.679 13.801 1.00 90.44 99 ASP A O 1
ATOM 772 N N . VAL A 1 100 ? -6.060 -5.573 13.128 1.00 85.00 100 VAL A N 1
ATOM 773 C CA . VAL A 1 100 ? -5.078 -5.274 14.183 1.00 85.00 100 VAL A CA 1
ATOM 774 C C . VAL A 1 100 ? -5.642 -4.339 15.253 1.00 85.00 100 VAL A C 1
ATOM 776 O O . VAL A 1 100 ? -4.892 -3.746 16.024 1.00 85.00 100 VAL A O 1
ATOM 779 N N . GLY A 1 101 ? -6.964 -4.180 15.311 1.00 84.19 101 GLY A N 1
ATOM 780 C CA . GLY A 1 101 ? -7.626 -3.235 16.200 1.00 84.19 101 GLY A CA 1
ATOM 781 C C . GLY A 1 101 ? -7.703 -1.852 15.568 1.00 84.19 101 GLY A C 1
ATOM 782 O O . GLY A 1 101 ? -8.785 -1.415 15.207 1.00 84.19 101 GLY A O 1
ATOM 783 N N . ASP A 1 102 ? -6.584 -1.160 15.385 1.00 84.50 102 ASP A N 1
ATOM 784 C CA . ASP A 1 102 ? -6.615 0.242 14.930 1.00 84.50 102 ASP A CA 1
ATOM 785 C C . ASP A 1 102 ? -6.894 0.394 13.425 1.00 84.50 102 ASP A C 1
ATOM 787 O O . ASP A 1 102 ? -7.458 1.398 12.971 1.00 84.50 102 ASP A O 1
ATOM 791 N N . PHE A 1 103 ? -6.547 -0.629 12.646 1.00 91.88 103 PHE A N 1
ATOM 792 C CA . PHE A 1 103 ? -6.809 -0.708 11.215 1.00 91.88 103 PHE A CA 1
ATOM 793 C C . PHE A 1 103 ? -7.026 -2.156 10.768 1.00 91.88 103 PHE A C 1
ATOM 795 O O . PHE A 1 103 ? -6.758 -3.115 11.494 1.00 91.88 103 PHE A O 1
ATOM 802 N N . THR A 1 104 ? -7.518 -2.302 9.545 1.00 94.44 104 THR A N 1
ATOM 803 C CA . THR A 1 104 ? -7.671 -3.592 8.869 1.00 94.44 104 THR A CA 1
ATOM 804 C C . THR A 1 104 ? -6.748 -3.660 7.663 1.00 94.44 104 THR A C 1
ATOM 806 O O . THR A 1 104 ? -6.421 -2.631 7.069 1.00 94.44 104 THR A O 1
ATOM 809 N N . ILE A 1 105 ? -6.323 -4.873 7.315 1.00 94.81 105 ILE A N 1
ATOM 810 C CA . ILE A 1 105 ? -5.561 -5.161 6.103 1.00 94.81 105 ILE A CA 1
ATOM 811 C C . ILE A 1 105 ? -6.420 -6.054 5.218 1.00 94.81 105 ILE A C 1
ATOM 813 O O . ILE A 1 105 ? -6.776 -7.168 5.605 1.00 94.81 105 ILE A O 1
ATOM 817 N N . GLY A 1 106 ? -6.743 -5.562 4.030 1.00 95.12 106 GLY A N 1
ATOM 818 C CA . GLY A 1 106 ? -7.306 -6.331 2.933 1.00 95.12 106 GLY A CA 1
ATOM 819 C C . GLY A 1 106 ? -6.238 -6.732 1.925 1.00 95.12 106 GLY A C 1
ATOM 820 O O . GLY A 1 106 ? -5.234 -6.043 1.772 1.00 95.12 106 GLY A O 1
ATOM 821 N N . CYS A 1 107 ? -6.472 -7.832 1.225 1.00 95.44 107 CYS A N 1
ATOM 822 C CA . CYS A 1 107 ? -5.648 -8.327 0.133 1.00 95.44 107 CYS A CA 1
ATOM 823 C C . CYS A 1 107 ? -6.509 -8.486 -1.125 1.00 95.44 107 CYS A C 1
ATOM 825 O O . CYS A 1 107 ? -7.680 -8.863 -1.042 1.00 95.44 107 CYS A O 1
ATOM 827 N N . PHE A 1 108 ? -5.938 -8.215 -2.294 1.00 95.62 108 PHE A N 1
ATOM 828 C CA . PHE A 1 108 ? -6.575 -8.462 -3.584 1.00 95.62 108 PHE A CA 1
ATOM 829 C C . PHE A 1 108 ? -5.556 -8.946 -4.618 1.00 95.62 108 PHE A C 1
ATOM 831 O O . PHE A 1 108 ? -4.382 -8.576 -4.541 1.00 95.62 108 PHE A O 1
ATOM 838 N N . PRO A 1 109 ? -5.973 -9.792 -5.575 1.00 92.75 109 PRO A N 1
ATOM 839 C CA . PRO A 1 109 ? -5.076 -10.308 -6.592 1.00 92.75 109 PRO A CA 1
ATOM 840 C C . PRO A 1 109 ? -4.721 -9.204 -7.582 1.00 92.75 109 PRO A C 1
ATOM 842 O O . PRO A 1 109 ? -5.558 -8.385 -7.966 1.00 92.75 109 PRO A O 1
ATOM 845 N N . VAL A 1 110 ? -3.475 -9.219 -8.025 1.00 92.06 110 VAL A N 1
ATOM 846 C CA . VAL A 1 110 ? -2.941 -8.305 -9.025 1.00 92.06 110 VAL A CA 1
ATOM 847 C C . VAL A 1 110 ? -2.479 -9.133 -10.216 1.00 92.06 110 VAL A C 1
ATOM 849 O O . VAL A 1 110 ? -1.969 -10.243 -10.064 1.00 92.06 110 VAL A O 1
ATOM 852 N N . ARG A 1 111 ? -2.726 -8.632 -11.427 1.00 89.12 111 ARG A N 1
ATOM 853 C CA . ARG A 1 111 ? -2.40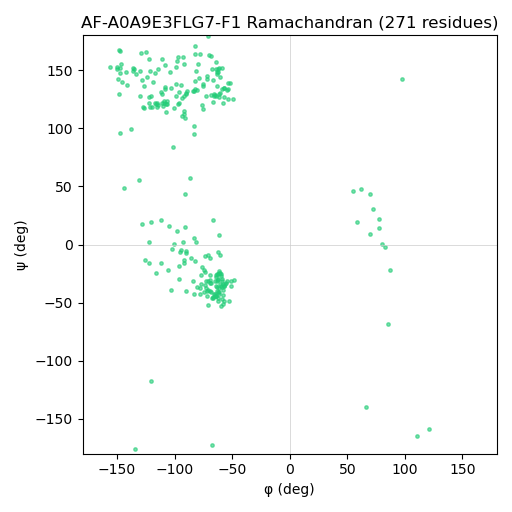0 -9.383 -12.639 1.00 89.12 111 ARG A CA 1
ATOM 854 C C . ARG A 1 111 ? -0.906 -9.318 -12.896 1.00 89.12 111 ARG A C 1
ATOM 856 O O . ARG A 1 111 ? -0.360 -8.239 -13.107 1.00 89.12 111 ARG A O 1
ATOM 863 N N . ARG A 1 112 ? -0.280 -10.489 -12.925 1.00 81.06 112 ARG A N 1
ATOM 864 C CA . ARG A 1 112 ? 1.113 -10.656 -13.309 1.00 81.06 112 ARG A CA 1
ATOM 865 C C . ARG A 1 112 ? 1.298 -12.009 -13.984 1.00 81.06 112 ARG A C 1
ATOM 867 O O . ARG A 1 112 ? 0.857 -13.033 -13.473 1.00 81.06 112 ARG A O 1
ATOM 874 N N . ARG A 1 113 ? 1.935 -11.998 -15.153 1.00 69.06 113 ARG A N 1
ATOM 875 C CA . ARG A 1 113 ? 2.034 -13.147 -16.061 1.00 69.06 113 ARG A CA 1
ATOM 876 C C . ARG A 1 113 ? 2.680 -14.404 -15.473 1.00 69.06 113 ARG A C 1
ATOM 878 O O . ARG A 1 113 ? 2.260 -15.507 -15.814 1.00 69.06 113 ARG A O 1
ATOM 885 N N . GLU A 1 114 ? 3.721 -14.251 -14.658 1.00 67.44 114 GLU A N 1
ATOM 886 C CA . GLU A 1 114 ? 4.613 -15.365 -14.290 1.00 67.44 114 GLU A CA 1
ATOM 887 C C . GLU A 1 114 ? 4.527 -15.785 -12.820 1.00 67.44 114 GLU A C 1
ATOM 889 O O . GLU A 1 114 ? 4.970 -16.878 -12.466 1.00 67.44 114 GLU A O 1
ATOM 894 N N . THR A 1 115 ? 3.944 -14.947 -11.965 1.00 72.69 115 THR A N 1
ATOM 895 C CA . THR A 1 115 ? 3.899 -15.161 -10.516 1.00 72.69 115 THR A CA 1
ATOM 896 C C . THR A 1 115 ? 2.623 -14.586 -9.931 1.00 72.69 115 THR A C 1
ATOM 898 O O . THR A 1 115 ? 2.144 -13.560 -10.412 1.00 72.69 115 THR A O 1
ATOM 901 N N . ASP A 1 116 ? 2.157 -15.154 -8.822 1.00 76.94 116 ASP A N 1
ATOM 902 C CA . ASP A 1 116 ? 1.136 -14.498 -8.012 1.00 76.94 116 ASP A CA 1
ATOM 903 C C . ASP A 1 116 ? 1.671 -13.157 -7.491 1.00 76.94 116 ASP A C 1
ATOM 905 O O . ASP A 1 116 ? 2.774 -13.073 -6.946 1.00 76.94 116 ASP A O 1
ATOM 909 N N . SER A 1 117 ? 0.885 -12.103 -7.684 1.00 86.56 117 SER A N 1
ATOM 910 C CA . SER A 1 117 ? 1.131 -10.773 -7.139 1.00 86.56 117 SER A CA 1
ATOM 911 C C . SER A 1 117 ? -0.139 -10.289 -6.455 1.00 86.56 117 SER A C 1
ATOM 913 O O . SER A 1 117 ? -1.256 -10.651 -6.841 1.00 86.56 117 SER A O 1
ATOM 915 N N . PHE A 1 118 ? 0.028 -9.476 -5.420 1.00 91.81 118 PHE A N 1
ATOM 916 C CA . PHE A 1 118 ? -1.071 -8.999 -4.599 1.00 91.81 118 PHE A CA 1
ATOM 917 C C . PHE A 1 118 ? -0.940 -7.507 -4.334 1.00 91.81 118 PHE A C 1
ATOM 919 O O . PHE A 1 118 ? 0.155 -6.947 -4.260 1.00 91.81 118 PHE A O 1
ATOM 926 N N . GLY A 1 119 ? -2.090 -6.876 -4.156 1.00 94.31 119 GLY A N 1
ATOM 927 C CA . GLY A 1 119 ? -2.202 -5.560 -3.566 1.00 94.31 119 GLY A CA 1
ATOM 928 C C . GLY A 1 119 ? -2.804 -5.665 -2.174 1.00 94.31 119 GLY A C 1
ATOM 929 O O . GLY A 1 119 ? -3.532 -6.610 -1.852 1.00 94.31 119 GLY A O 1
ATOM 930 N N . PHE A 1 120 ? -2.488 -4.680 -1.347 1.00 97.00 120 PHE A N 1
ATOM 931 C CA . PHE A 1 120 ? -2.919 -4.595 0.035 1.00 97.00 120 PHE A CA 1
ATOM 932 C C . PHE A 1 120 ? -3.591 -3.259 0.297 1.00 97.00 120 PHE A C 1
ATOM 934 O O . PHE A 1 120 ? -3.116 -2.208 -0.133 1.00 97.00 120 PHE A O 1
ATOM 941 N N . CYS A 1 121 ? -4.700 -3.314 1.020 1.00 97.00 121 CYS A N 1
ATOM 942 C CA . CYS A 1 121 ? -5.463 -2.150 1.431 1.00 97.00 121 CYS A CA 1
ATOM 943 C C . CYS A 1 121 ? -5.424 -2.033 2.951 1.00 97.00 121 CYS A C 1
ATOM 945 O O . CYS A 1 121 ? -5.843 -2.951 3.648 1.00 97.00 121 CYS A O 1
ATOM 947 N N . PHE A 1 122 ? -4.935 -0.909 3.452 1.00 96.06 122 PHE A N 1
ATOM 948 C CA . PHE A 1 122 ? -4.837 -0.589 4.867 1.00 96.06 122 PHE A CA 1
ATOM 949 C C . PHE A 1 122 ? -5.880 0.471 5.180 1.00 96.06 122 PHE A C 1
ATOM 951 O O . PHE A 1 122 ? -5.782 1.595 4.689 1.00 96.06 122 PHE A O 1
ATOM 958 N N . GLU A 1 123 ? -6.878 0.122 5.985 1.00 94.62 123 GLU A N 1
ATOM 959 C CA . GLU A 1 123 ? -7.966 1.036 6.333 1.00 94.62 123 GLU A CA 1
ATOM 960 C C . GLU A 1 123 ? -8.035 1.247 7.836 1.00 94.62 123 GLU A C 1
ATOM 962 O O . GLU A 1 123 ? -8.293 0.305 8.592 1.00 94.62 123 GLU A O 1
ATOM 967 N N . SER A 1 124 ? -7.845 2.495 8.270 1.00 92.75 124 SER A N 1
ATOM 968 C CA . SER A 1 124 ? -8.047 2.871 9.664 1.00 92.75 124 SER A CA 1
ATOM 969 C C . SER A 1 124 ? -9.510 2.700 10.059 1.00 92.75 124 SER A C 1
ATOM 971 O O . SER A 1 124 ? -10.439 2.779 9.239 1.00 92.75 124 SER A O 1
ATOM 973 N N . ARG A 1 125 ? -9.750 2.553 11.362 1.00 86.75 125 ARG A N 1
ATOM 974 C CA . ARG A 1 125 ? -11.095 2.786 11.888 1.00 86.75 125 ARG A CA 1
ATOM 975 C C . ARG A 1 125 ? -11.510 4.232 11.632 1.00 86.75 125 ARG A C 1
ATOM 977 O O . ARG A 1 125 ? -10.672 5.126 11.522 1.00 86.75 125 ARG A O 1
ATOM 984 N N . ALA A 1 126 ? -12.815 4.439 11.507 1.00 84.19 126 ALA A N 1
ATOM 985 C CA . ALA A 1 126 ? -13.404 5.768 11.506 1.00 84.19 126 ALA A CA 1
ATOM 986 C C . ALA A 1 126 ? -13.586 6.189 12.969 1.00 84.19 126 ALA A C 1
ATOM 988 O O . ALA A 1 126 ? -14.507 5.670 13.613 1.00 84.19 126 ALA A O 1
ATOM 989 N N . PRO A 1 127 ? -12.718 7.045 13.539 1.00 79.38 127 PRO A N 1
ATOM 990 C CA . PRO A 1 127 ? -12.900 7.467 14.914 1.00 79.38 127 PRO A CA 1
ATOM 991 C C . PRO A 1 127 ? -14.206 8.256 15.045 1.00 79.38 127 PRO A C 1
ATOM 993 O O . PRO A 1 127 ? -14.691 8.887 14.103 1.00 79.38 127 PRO A O 1
ATOM 996 N N . ARG A 1 128 ? -14.799 8.192 16.235 1.00 87.25 128 ARG A N 1
ATOM 997 C CA . ARG A 1 128 ? -15.962 8.991 16.612 1.00 87.25 128 ARG A CA 1
ATOM 998 C C . ARG A 1 128 ? -15.631 9.700 17.906 1.00 87.25 128 ARG A C 1
ATOM 1000 O O . ARG A 1 128 ? -15.380 9.059 18.923 1.00 87.25 128 ARG A O 1
ATOM 1007 N N . HIS A 1 129 ? -15.621 11.024 17.873 1.00 89.56 129 HIS A N 1
ATOM 1008 C CA . HIS A 1 129 ? -15.386 11.798 19.080 1.00 89.56 129 HIS A CA 1
ATOM 1009 C C . HIS A 1 129 ? -16.640 11.867 19.939 1.00 89.56 129 HIS A C 1
ATOM 1011 O O . HIS A 1 129 ? -17.757 11.989 19.434 1.00 89.56 129 HIS A O 1
ATOM 1017 N N . LEU A 1 130 ? -16.447 11.831 21.254 1.00 92.19 130 LEU A N 1
ATOM 1018 C CA . LEU A 1 130 ? -17.518 12.148 22.183 1.00 92.19 130 LEU A CA 1
ATOM 1019 C C . LEU A 1 130 ? -17.887 13.623 22.068 1.00 92.19 130 LEU A C 1
ATOM 1021 O O . LEU A 1 130 ? -17.028 14.495 21.952 1.00 92.19 130 LEU A O 1
ATOM 1025 N N . ARG A 1 131 ? -19.181 13.887 22.161 1.00 94.50 131 ARG A N 1
ATOM 1026 C CA . ARG A 1 131 ? -19.788 15.208 22.138 1.00 94.50 131 ARG A CA 1
ATOM 1027 C C . ARG A 1 131 ? -19.905 15.751 23.562 1.00 94.50 131 ARG A C 1
ATOM 1029 O O . ARG A 1 131 ? -20.749 15.257 24.317 1.00 94.50 131 ARG A O 1
ATOM 1036 N N . PRO A 1 132 ? -19.107 16.766 23.950 1.00 93.62 132 PRO A N 1
ATOM 1037 C CA . PRO A 1 132 ? -19.116 17.288 25.318 1.00 93.62 132 PRO A CA 1
ATOM 1038 C C . PRO A 1 132 ? -20.489 17.812 25.750 1.00 93.62 132 PRO A C 1
ATOM 1040 O O . PRO A 1 132 ? -20.905 17.598 26.886 1.00 93.62 132 PRO A O 1
ATOM 1043 N N . ASP A 1 133 ? -21.228 18.429 24.824 1.00 94.81 133 ASP A N 1
ATOM 1044 C CA . ASP A 1 133 ? -22.590 18.922 25.040 1.00 94.81 133 ASP A CA 1
ATOM 1045 C C . ASP A 1 133 ? -23.568 17.790 25.391 1.00 94.81 133 ASP A C 1
ATOM 1047 O O . ASP A 1 133 ? -24.392 17.933 26.294 1.00 94.81 133 ASP A O 1
ATOM 1051 N N . ARG A 1 134 ? -23.447 16.637 24.724 1.00 95.00 134 ARG A N 1
ATOM 1052 C CA . ARG A 1 134 ? -24.296 15.461 24.970 1.00 95.00 134 ARG A CA 1
ATOM 1053 C C . ARG A 1 134 ? -23.929 14.737 26.256 1.00 95.00 134 ARG A C 1
ATOM 1055 O O . ARG A 1 134 ? -24.826 14.345 26.998 1.00 95.00 134 ARG A O 1
ATOM 1062 N N . LEU A 1 135 ? -22.634 14.606 26.542 1.00 94.88 135 LEU A N 1
ATOM 1063 C CA . LEU A 1 135 ? -22.146 14.049 27.805 1.00 94.88 135 LEU A CA 1
ATOM 1064 C C . LEU A 1 135 ? -22.664 14.858 29.000 1.00 94.88 135 LEU A C 1
ATOM 1066 O O . LEU A 1 135 ? -23.201 14.277 29.941 1.00 94.88 135 LEU A O 1
ATOM 1070 N N . ALA A 1 136 ? -22.565 16.190 28.931 1.00 94.00 136 ALA A N 1
ATOM 1071 C CA . ALA A 1 136 ? -23.067 17.083 29.971 1.00 94.00 136 ALA A CA 1
ATOM 1072 C C . ALA A 1 136 ? -24.595 16.995 30.116 1.00 94.00 136 ALA A C 1
ATOM 1074 O O . ALA A 1 136 ? -25.094 16.869 31.232 1.00 94.00 136 ALA A O 1
ATOM 1075 N N . ALA A 1 137 ? -25.338 16.990 29.004 1.00 93.69 137 ALA A N 1
ATOM 1076 C CA . ALA A 1 137 ? -26.800 16.894 29.021 1.00 93.69 137 ALA A CA 1
ATOM 1077 C C . ALA A 1 137 ? -27.320 15.575 29.619 1.00 93.69 137 ALA A C 1
ATOM 1079 O O . ALA A 1 137 ? -28.390 15.551 30.225 1.00 93.69 137 ALA A O 1
ATOM 1080 N N . LEU A 1 138 ? -26.574 14.479 29.458 1.00 93.44 138 LEU A N 1
ATOM 1081 C CA . LEU A 1 138 ? -26.926 13.170 30.014 1.00 93.44 138 LEU A CA 1
ATOM 1082 C C . LEU A 1 138 ? -26.361 12.939 31.424 1.00 93.44 138 LEU A C 1
ATOM 1084 O O . LEU A 1 138 ? -26.744 11.966 32.075 1.00 93.44 138 LEU A O 1
ATOM 1088 N N . GLY A 1 139 ? -25.516 13.846 31.923 1.00 92.81 139 GLY A N 1
ATOM 1089 C CA . GLY A 1 139 ? -24.881 13.731 33.236 1.00 92.81 139 GLY A CA 1
ATOM 1090 C C . GLY A 1 139 ? -23.790 12.660 33.288 1.00 92.81 139 GLY A C 1
ATOM 1091 O O . GLY A 1 139 ? -23.594 12.048 34.331 1.00 92.81 139 GLY A O 1
ATOM 1092 N N . VAL A 1 140 ? -23.099 12.401 32.172 1.00 94.62 140 VAL A N 1
ATOM 1093 C CA . VAL A 1 140 ? -22.014 11.410 32.117 1.00 94.62 140 VAL A CA 1
ATOM 1094 C C . VAL A 1 140 ? -20.758 11.988 32.791 1.00 94.62 140 VAL A C 1
ATOM 1096 O O . VAL A 1 140 ? -20.199 12.974 32.284 1.00 94.62 140 VAL A O 1
ATOM 1099 N N . PRO A 1 141 ? -20.273 11.398 33.899 1.00 92.06 141 PRO A N 1
ATOM 1100 C CA . PRO A 1 141 ? -19.116 11.921 34.620 1.00 92.06 141 PRO A CA 1
ATOM 1101 C C . PRO A 1 141 ? -17.825 11.777 33.804 1.00 92.06 141 PRO A C 1
ATOM 1103 O O . PRO A 1 141 ? -17.759 11.031 32.824 1.00 92.06 141 PRO A O 1
ATOM 1106 N N . ASP A 1 142 ? -16.790 12.525 34.184 1.00 90.06 142 ASP A N 1
ATOM 1107 C CA . ASP A 1 142 ? -15.432 12.288 33.689 1.00 90.06 142 ASP A CA 1
ATOM 1108 C C . ASP A 1 142 ? -14.893 10.950 34.222 1.00 90.06 142 ASP A C 1
ATOM 1110 O O . ASP A 1 142 ? -15.256 10.513 35.313 1.00 90.06 142 ASP A O 1
ATOM 1114 N N . GLY A 1 143 ? -14.008 10.300 33.462 1.00 89.19 143 GLY A N 1
ATOM 1115 C CA . GLY A 1 143 ? -13.347 9.060 33.879 1.00 89.19 143 GLY A CA 1
ATOM 1116 C C . GLY A 1 143 ? -13.595 7.865 32.947 1.00 89.19 143 GLY A C 1
ATOM 1117 O O . GLY A 1 143 ? -13.925 8.059 31.773 1.00 89.19 143 GLY A O 1
ATOM 1118 N N . PRO A 1 144 ? -13.414 6.623 33.445 1.00 89.88 144 PRO A N 1
ATOM 1119 C CA . PRO A 1 144 ? -13.431 5.403 32.629 1.00 89.88 144 PRO A CA 1
ATOM 1120 C C . PRO A 1 144 ? -14.703 5.211 31.797 1.00 89.88 144 PRO A C 1
ATOM 1122 O O . PRO A 1 144 ? -14.617 4.766 30.658 1.00 89.88 144 PRO A O 1
ATOM 1125 N N . VAL A 1 145 ? -15.860 5.653 32.303 1.00 91.62 145 VAL A N 1
ATOM 1126 C CA . VAL A 1 145 ? -17.147 5.533 31.598 1.00 91.62 145 VAL A CA 1
ATOM 1127 C C . VAL A 1 145 ? -17.155 6.230 30.234 1.00 91.62 145 VAL A C 1
ATOM 1129 O O . VAL A 1 145 ? -17.800 5.762 29.301 1.00 91.62 145 VAL A O 1
ATOM 1132 N N . ARG A 1 146 ? -16.403 7.329 30.074 1.00 92.81 146 ARG A N 1
ATOM 1133 C CA . ARG A 1 146 ? -16.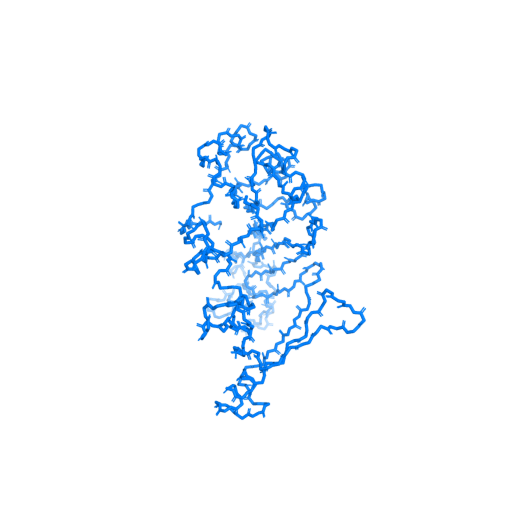269 8.009 28.778 1.00 92.81 146 ARG A CA 1
ATOM 1134 C C . ARG A 1 146 ? -15.386 7.222 27.821 1.00 92.81 146 ARG A C 1
ATOM 1136 O O . ARG A 1 146 ? -15.671 7.207 26.632 1.00 92.81 146 ARG A O 1
ATOM 1143 N N . LYS A 1 147 ? -14.350 6.541 28.317 1.00 90.31 147 LYS A N 1
ATOM 1144 C CA . LYS A 1 147 ? -13.528 5.651 27.487 1.00 90.31 147 LYS A CA 1
ATOM 1145 C C . LYS A 1 147 ? -14.378 4.510 26.927 1.00 90.31 147 LYS A C 1
ATOM 1147 O O . LYS A 1 147 ? -14.329 4.270 25.728 1.00 90.31 147 LYS A O 1
ATOM 1152 N N . ASP A 1 148 ? -15.204 3.886 27.762 1.00 91.75 148 ASP A N 1
ATOM 1153 C CA . ASP A 1 148 ? -16.101 2.815 27.318 1.00 91.75 148 ASP A CA 1
ATOM 1154 C C . ASP A 1 148 ? -17.100 3.310 26.256 1.00 91.75 148 ASP A C 1
ATOM 1156 O O . ASP A 1 148 ? -17.253 2.669 25.216 1.00 91.75 148 ASP A O 1
ATOM 1160 N N . LEU A 1 149 ? -17.686 4.502 26.433 1.00 92.44 149 LEU A N 1
ATOM 1161 C CA . LEU A 1 149 ? -18.542 5.129 25.413 1.00 92.44 149 LEU A CA 1
ATOM 1162 C C . LEU A 1 149 ? -17.783 5.441 24.116 1.00 92.44 149 LEU A C 1
ATOM 1164 O O . LEU A 1 149 ? -18.320 5.231 23.031 1.00 92.44 149 LEU A O 1
ATOM 1168 N N . ALA A 1 150 ? -16.540 5.923 24.207 1.00 88.50 150 ALA A N 1
ATOM 1169 C CA . ALA A 1 150 ? -15.686 6.170 23.043 1.00 88.50 150 ALA A CA 1
ATOM 1170 C C . ALA A 1 150 ? -15.333 4.874 22.291 1.00 88.50 150 ALA A C 1
ATOM 1172 O O . ALA A 1 150 ? -15.200 4.885 21.071 1.00 88.50 150 ALA A O 1
ATOM 1173 N N . GLU A 1 151 ? -15.232 3.753 23.007 1.00 87.19 151 GLU A N 1
ATOM 1174 C CA . GLU A 1 151 ? -15.028 2.409 22.452 1.00 87.19 151 GLU A CA 1
ATOM 1175 C C . GLU A 1 151 ? -16.328 1.759 21.943 1.00 87.19 151 GLU A C 1
ATOM 1177 O O . GLU A 1 151 ? -16.306 0.617 21.483 1.00 87.19 151 GLU A O 1
ATOM 1182 N N . GLY A 1 152 ? -17.462 2.467 22.002 1.00 88.38 152 GLY A N 1
ATOM 1183 C CA . GLY A 1 152 ? -18.749 1.963 21.529 1.00 88.38 152 GLY A CA 1
ATOM 1184 C C . GLY A 1 152 ? -19.425 0.980 22.487 1.00 88.38 152 GLY A C 1
ATOM 1185 O O . GLY A 1 152 ? -20.283 0.208 22.063 1.00 88.38 152 GLY A O 1
ATOM 1186 N N . LYS A 1 153 ? -19.072 0.997 23.777 1.00 92.00 153 LYS A N 1
ATOM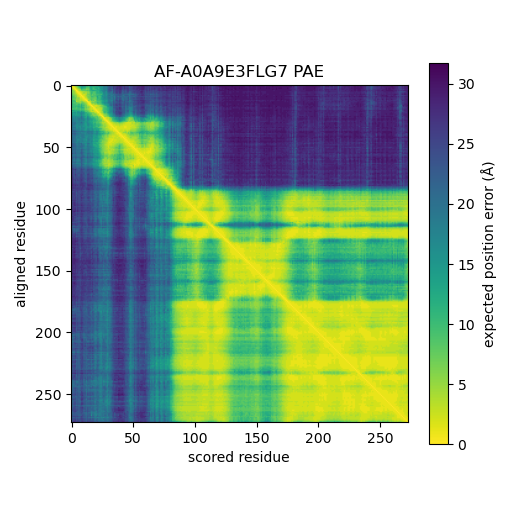 1187 C CA . LYS A 1 153 ? -19.706 0.173 24.813 1.00 92.00 153 LYS A CA 1
ATOM 1188 C C . LYS A 1 153 ? -20.751 0.988 25.586 1.00 92.00 153 LYS A C 1
ATOM 1190 O O . LYS A 1 153 ? -20.419 2.057 26.102 1.00 92.00 153 LYS A O 1
ATOM 1195 N N . PRO A 1 154 ? -21.995 0.499 25.718 1.00 95.19 154 PRO A N 1
ATOM 1196 C CA . PRO A 1 154 ? -22.972 1.093 26.623 1.00 95.19 154 PRO A CA 1
ATOM 1197 C C . PRO A 1 154 ? -22.497 1.049 28.074 1.00 95.19 154 PRO A C 1
ATOM 1199 O O . PRO A 1 154 ? -21.890 0.070 28.507 1.00 95.19 154 PRO A O 1
ATOM 1202 N N . VAL A 1 155 ? -22.818 2.091 28.838 1.00 95.31 155 VAL A N 1
ATOM 1203 C CA . VAL A 1 155 ? -22.466 2.202 30.263 1.00 95.31 155 VAL A CA 1
ATOM 1204 C C . VAL A 1 155 ? -23.687 2.537 31.094 1.00 95.31 155 VAL A C 1
ATOM 1206 O O . VAL A 1 155 ? -24.530 3.340 30.698 1.00 95.31 155 VAL A O 1
ATOM 1209 N N . MET A 1 156 ? -23.757 1.930 32.273 1.00 94.12 156 MET A N 1
ATOM 1210 C CA . MET A 1 156 ? -24.754 2.243 33.287 1.00 94.12 156 MET A CA 1
ATOM 1211 C C . MET A 1 156 ? -24.194 3.310 34.229 1.00 94.12 156 MET A C 1
ATOM 1213 O O . MET A 1 156 ? -23.085 3.165 34.739 1.00 94.12 156 MET A O 1
ATOM 1217 N N . LEU A 1 157 ? -24.949 4.385 34.429 1.00 92.25 157 LEU A N 1
ATOM 1218 C CA . LEU A 1 157 ? -24.634 5.453 35.371 1.00 92.25 157 LEU A CA 1
ATOM 1219 C C . LEU A 1 157 ? -25.063 5.064 36.792 1.00 92.25 157 LEU A C 1
ATOM 1221 O O . LEU A 1 157 ? -25.894 4.174 36.983 1.00 92.25 157 LEU A O 1
ATOM 1225 N N . ASP A 1 158 ? -24.553 5.791 37.786 1.00 88.75 158 ASP A N 1
ATOM 1226 C CA . ASP A 1 158 ? -24.863 5.564 39.207 1.00 88.75 158 ASP A CA 1
ATOM 1227 C C . ASP A 1 158 ? -26.355 5.735 39.541 1.00 88.75 158 ASP A C 1
ATOM 1229 O O . ASP A 1 158 ? -26.853 5.167 40.510 1.00 88.75 158 ASP A O 1
ATOM 1233 N N . ASP A 1 159 ? -27.091 6.489 38.722 1.00 88.19 159 ASP A N 1
ATOM 1234 C CA . ASP A 1 159 ? -28.543 6.662 38.843 1.00 88.19 159 ASP A CA 1
ATOM 1235 C C . ASP A 1 159 ? -29.365 5.533 38.187 1.00 88.19 159 ASP A C 1
ATOM 1237 O O . ASP A 1 159 ? -30.594 5.603 38.135 1.00 88.19 159 ASP A O 1
ATOM 1241 N N . GLY A 1 160 ? -28.698 4.488 37.686 1.00 89.62 160 GLY A N 1
ATOM 1242 C CA . GLY A 1 160 ? -29.306 3.317 37.056 1.00 89.62 160 GLY A CA 1
ATOM 1243 C C . GLY A 1 160 ? -29.663 3.497 35.577 1.00 89.62 160 GLY A C 1
ATOM 1244 O O . GLY A 1 160 ? -30.120 2.542 34.945 1.00 89.62 160 GLY A O 1
ATOM 1245 N N . ARG A 1 161 ? -29.457 4.681 34.982 1.00 93.50 161 ARG A N 1
ATOM 1246 C CA 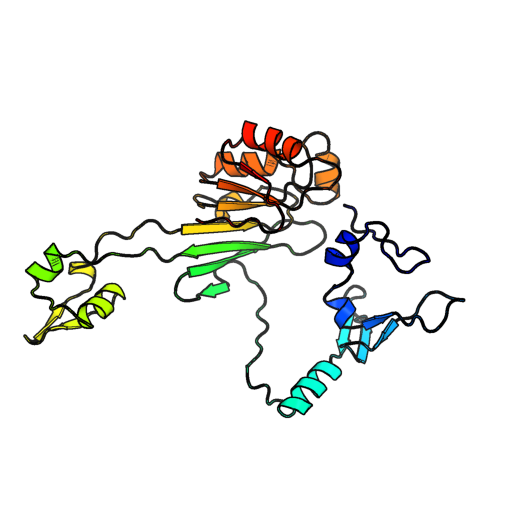. ARG A 1 161 ? -29.688 4.894 33.543 1.00 93.50 161 ARG A CA 1
ATOM 124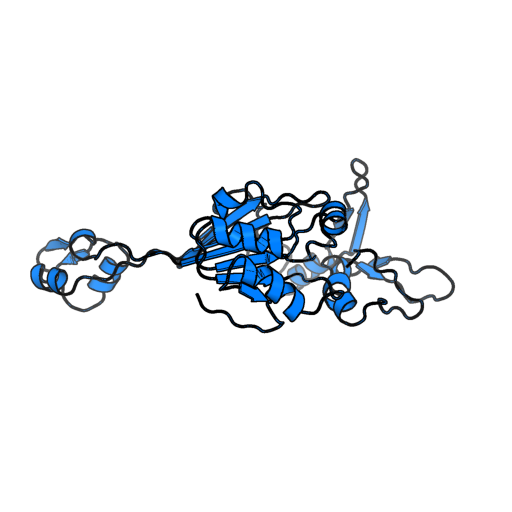7 C C . ARG A 1 161 ? -28.566 4.268 32.722 1.00 93.50 161 ARG A C 1
ATOM 1249 O O . ARG A 1 161 ? -27.394 4.415 33.045 1.00 93.50 161 ARG A O 1
ATOM 1256 N N . THR A 1 162 ? -28.916 3.620 31.614 1.00 95.62 162 THR A N 1
ATOM 1257 C CA . THR A 1 162 ? -27.934 3.164 30.617 1.00 95.62 162 THR A CA 1
ATOM 1258 C C . THR A 1 162 ? -27.786 4.216 29.525 1.00 95.62 162 THR A C 1
ATOM 1260 O O . THR A 1 162 ? -28.776 4.629 28.919 1.00 95.62 162 THR A O 1
ATOM 1263 N N . VAL A 1 163 ? -26.554 4.646 29.268 1.00 95.44 163 VAL A N 1
ATOM 1264 C CA . VAL A 1 163 ? -26.211 5.549 28.171 1.00 95.44 163 VAL A CA 1
ATOM 1265 C C . VAL A 1 163 ? -25.639 4.731 27.026 1.00 95.44 163 VAL A C 1
ATOM 1267 O O . VAL A 1 163 ? -24.592 4.097 27.153 1.00 95.44 163 VAL A O 1
ATOM 1270 N N . ASP A 1 164 ? -26.347 4.767 25.903 1.00 95.88 164 ASP A N 1
ATOM 1271 C CA . ASP A 1 164 ? -25.858 4.234 24.636 1.00 95.88 164 ASP A CA 1
ATOM 1272 C C . ASP A 1 164 ? -24.814 5.188 24.010 1.00 95.88 164 ASP A C 1
ATOM 1274 O O . ASP A 1 164 ? -25.044 6.408 24.002 1.00 95.88 164 ASP A O 1
ATOM 1278 N N . PRO A 1 165 ? -23.689 4.673 23.474 1.00 93.38 165 PRO A N 1
ATOM 1279 C CA . PRO A 1 165 ? -22.682 5.464 22.770 1.00 93.38 165 PRO A CA 1
ATOM 1280 C C . PRO A 1 165 ? -23.256 6.350 21.664 1.00 93.38 165 PRO A C 1
ATOM 1282 O O . PRO A 1 165 ? -22.805 7.481 21.495 1.00 93.38 165 PRO A O 1
ATOM 1285 N N . GLU A 1 166 ? -24.287 5.903 20.946 1.00 94.69 166 GLU A N 1
ATOM 1286 C CA . GLU A 1 166 ? -24.899 6.663 19.850 1.00 94.69 166 GLU A CA 1
ATOM 1287 C C . GLU A 1 166 ? -25.500 8.000 20.303 1.00 94.69 166 GLU A C 1
ATOM 1289 O O . GLU A 1 166 ? -25.591 8.945 19.519 1.00 94.69 166 GLU A O 1
ATOM 1294 N N . HIS A 1 167 ? -25.867 8.133 21.581 1.00 93.75 167 HIS A N 1
ATOM 1295 C CA . HIS A 1 167 ? -26.388 9.392 22.114 1.00 93.75 167 HIS A CA 1
ATOM 1296 C C . HIS A 1 167 ? -25.304 10.445 22.368 1.00 93.75 167 HIS A C 1
ATOM 1298 O O . HIS A 1 167 ? -25.618 11.634 22.491 1.00 93.75 167 HIS A O 1
ATOM 1304 N N . VAL A 1 168 ? -24.042 10.020 22.474 1.00 94.44 168 VAL A N 1
ATOM 1305 C CA . VAL A 1 168 ? -22.910 10.867 22.873 1.00 94.44 168 VAL A CA 1
ATOM 1306 C C . VAL A 1 168 ? -21.793 10.912 21.840 1.00 94.44 168 VAL A C 1
ATOM 1308 O O . VAL A 1 168 ? -20.963 11.810 21.913 1.00 94.44 168 VAL A O 1
ATOM 1311 N N . LEU A 1 169 ? -21.753 10.000 20.874 1.00 92.75 169 LEU A N 1
ATOM 1312 C CA . LEU A 1 169 ? -20.767 10.005 19.800 1.00 92.75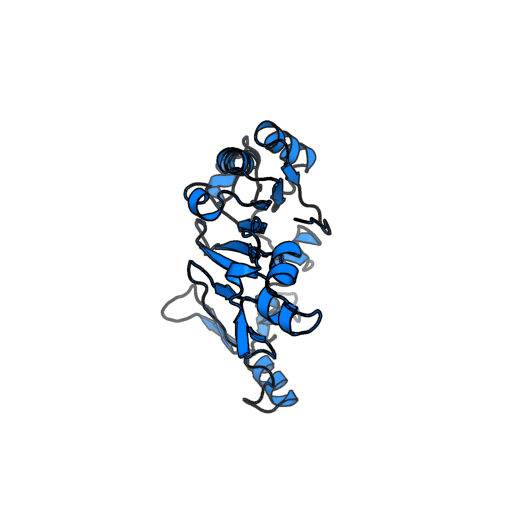 169 LEU A CA 1
ATOM 1313 C C . LEU A 1 169 ? -21.173 10.965 18.675 1.00 92.75 169 LEU A C 1
ATOM 1315 O O . LEU A 1 169 ? -22.336 11.077 18.286 1.00 92.75 169 LEU A O 1
ATOM 1319 N N . GLY A 1 170 ? -20.185 11.662 18.125 1.00 89.81 170 GLY A N 1
ATOM 1320 C CA . GLY A 1 170 ? -20.313 12.437 16.899 1.00 89.81 170 GLY A CA 1
ATOM 1321 C C . GLY A 1 170 ? -20.445 11.552 15.652 1.00 89.81 170 GLY A C 1
ATOM 1322 O O . GLY A 1 170 ? -20.430 10.316 15.748 1.00 89.81 170 GLY A O 1
ATOM 1323 N N . PRO A 1 171 ? -20.575 12.172 14.466 1.00 87.00 171 PRO A N 1
ATOM 1324 C CA . PRO A 1 171 ? -20.484 11.441 13.208 1.00 87.00 171 PRO A CA 1
ATOM 1325 C C . PRO A 1 171 ? -19.121 10.745 13.089 1.00 87.00 171 PRO A C 1
ATOM 1327 O O . PRO A 1 171 ? -18.127 11.206 13.649 1.00 87.00 171 PRO A O 1
ATOM 1330 N N . ALA A 1 172 ? -19.091 9.631 12.361 1.00 83.69 172 ALA A N 1
ATOM 1331 C CA . ALA A 1 172 ? -17.851 8.947 12.018 1.00 83.69 172 ALA A CA 1
ATOM 1332 C C . ALA A 1 172 ? -16.953 9.870 11.192 1.00 83.69 172 ALA A C 1
ATOM 1334 O O . ALA A 1 172 ? -17.388 10.417 10.175 1.00 83.69 172 ALA A O 1
ATOM 1335 N N . GLU A 1 173 ? -15.712 10.046 11.633 1.00 84.19 173 GLU A N 1
ATOM 1336 C CA . GLU A 1 173 ? -14.716 10.757 10.847 1.00 84.19 173 GLU A CA 1
ATOM 1337 C C . GLU A 1 173 ? -14.301 9.942 9.622 1.00 84.19 173 GLU A C 1
ATOM 1339 O O . GLU A 1 173 ? -14.537 8.733 9.518 1.00 84.19 173 GLU A O 1
ATOM 1344 N N . ARG A 1 174 ? -13.667 10.617 8.661 1.00 84.31 174 ARG A N 1
ATOM 1345 C CA . ARG A 1 174 ? -13.193 9.956 7.450 1.00 84.31 174 ARG A CA 1
ATOM 1346 C C . ARG A 1 174 ? -12.082 8.966 7.805 1.00 84.31 174 ARG A C 1
ATOM 1348 O O . ARG A 1 174 ? -11.113 9.328 8.466 1.00 84.31 174 ARG A O 1
ATOM 1355 N N . ARG A 1 175 ? -12.216 7.728 7.326 1.00 89.44 175 ARG A N 1
ATOM 1356 C CA . ARG A 1 175 ? -11.167 6.704 7.419 1.00 89.44 175 ARG A CA 1
ATOM 1357 C C . ARG A 1 175 ? -9.940 7.141 6.631 1.00 89.44 175 ARG A C 1
ATOM 1359 O O . ARG A 1 175 ? -10.077 7.808 5.604 1.00 89.44 175 ARG A O 1
ATOM 1366 N N . LYS A 1 176 ? -8.768 6.722 7.096 1.00 92.81 176 LYS A N 1
ATOM 1367 C CA . LYS A 1 176 ? -7.534 6.775 6.321 1.00 92.81 176 LYS A CA 1
ATOM 1368 C C . LYS A 1 176 ? -7.372 5.480 5.552 1.00 92.81 176 LYS A C 1
ATOM 1370 O O . LYS A 1 176 ? -7.518 4.408 6.139 1.00 92.81 176 LYS A O 1
ATOM 1375 N N . LYS A 1 177 ? -7.092 5.586 4.256 1.00 94.94 177 LYS A N 1
ATOM 1376 C CA . LYS A 1 177 ? -6.925 4.427 3.376 1.00 94.94 177 LYS A CA 1
ATOM 1377 C C . LYS A 1 177 ? -5.606 4.519 2.615 1.00 94.94 177 LYS A C 1
ATOM 1379 O O . LYS A 1 177 ? -5.406 5.437 1.826 1.00 94.94 177 LYS A O 1
ATOM 1384 N N . LEU A 1 178 ? -4.720 3.556 2.838 1.00 96.69 178 LEU A N 1
ATOM 1385 C CA . LEU A 1 178 ? -3.493 3.353 2.066 1.00 96.69 178 LEU A CA 1
ATOM 1386 C C . LEU A 1 178 ? -3.663 2.109 1.208 1.00 96.69 178 LEU A C 1
ATOM 1388 O O . LEU A 1 178 ? -4.076 1.064 1.702 1.00 96.69 178 LEU A O 1
ATOM 1392 N N . VAL A 1 179 ? -3.293 2.203 -0.061 1.00 98.00 179 VAL A N 1
ATOM 1393 C CA . VAL A 1 179 ? -3.223 1.050 -0.948 1.00 98.00 179 VAL A CA 1
ATOM 1394 C C . VAL A 1 179 ? -1.805 0.888 -1.465 1.00 98.00 179 VAL A C 1
ATOM 1396 O O . VAL A 1 179 ? -1.219 1.826 -1.999 1.00 98.00 179 VAL A O 1
ATOM 1399 N N . VAL A 1 180 ? -1.268 -0.318 -1.308 1.00 97.81 180 VAL A N 1
ATOM 1400 C CA . VAL A 1 180 ? 0.030 -0.728 -1.844 1.00 97.81 180 VAL A CA 1
ATOM 1401 C C . VAL A 1 180 ? -0.224 -1.805 -2.883 1.00 97.81 180 VAL A C 1
ATOM 1403 O O . VAL A 1 180 ? -0.795 -2.844 -2.566 1.00 97.81 180 VAL A O 1
ATOM 1406 N N . VAL A 1 181 ? 0.174 -1.563 -4.123 1.00 96.31 181 VAL A N 1
ATOM 1407 C CA . VAL A 1 181 ? 0.041 -2.513 -5.228 1.00 96.31 181 VAL A CA 1
ATOM 1408 C C . VAL A 1 181 ? 1.428 -3.067 -5.526 1.00 96.31 181 VAL A C 1
ATOM 1410 O O . VAL A 1 181 ? 2.352 -2.290 -5.764 1.00 96.31 181 VAL A O 1
ATOM 1413 N N . GLY A 1 182 ? 1.576 -4.394 -5.477 1.00 90.25 182 GLY A N 1
ATOM 1414 C CA . GLY A 1 182 ? 2.789 -5.063 -5.947 1.00 90.25 182 GLY A CA 1
ATOM 1415 C C . GLY A 1 182 ? 2.957 -4.957 -7.465 1.00 90.25 182 GLY A C 1
ATOM 1416 O O . GLY A 1 182 ? 2.189 -4.274 -8.144 1.00 90.25 182 GLY A O 1
ATOM 1417 N N . ASP A 1 183 ? 3.942 -5.668 -8.007 1.00 91.06 183 ASP A N 1
ATOM 1418 C CA . ASP A 1 183 ? 4.193 -5.683 -9.449 1.00 91.06 183 ASP A CA 1
ATOM 1419 C C . ASP A 1 183 ? 2.933 -6.086 -10.227 1.00 91.06 183 ASP A C 1
ATOM 1421 O O . ASP A 1 183 ? 2.260 -7.067 -9.881 1.00 91.06 183 ASP A O 1
ATOM 1425 N N . THR A 1 184 ? 2.616 -5.331 -11.275 1.00 92.38 184 THR A N 1
ATOM 1426 C CA . THR A 1 184 ? 1.410 -5.511 -12.080 1.00 92.38 184 THR A CA 1
ATOM 1427 C C . THR A 1 184 ? 1.657 -5.192 -13.543 1.00 92.38 184 THR A C 1
ATOM 1429 O O . THR A 1 184 ? 2.267 -4.189 -13.896 1.00 92.38 184 THR A O 1
ATOM 1432 N N . GLU A 1 185 ? 1.084 -6.004 -14.423 1.00 93.06 185 GLU A N 1
ATOM 1433 C CA . GLU A 1 185 ? 1.159 -5.783 -15.870 1.00 93.06 185 GLU A CA 1
ATOM 1434 C C . GLU A 1 185 ? 0.071 -4.832 -16.387 1.00 93.06 185 GLU A C 1
ATOM 1436 O O . GLU A 1 185 ? 0.075 -4.429 -17.551 1.00 93.06 185 GLU A O 1
ATOM 1441 N N . THR A 1 186 ? -0.925 -4.515 -15.552 1.00 94.19 186 THR A N 1
ATOM 1442 C CA . THR A 1 186 ? -2.051 -3.667 -15.947 1.00 94.19 186 THR A CA 1
ATOM 1443 C C . THR A 1 186 ? -2.716 -2.973 -14.765 1.00 94.19 186 THR A C 1
ATOM 1445 O O . THR A 1 186 ? -2.736 -3.468 -13.639 1.00 94.19 186 THR A O 1
ATOM 1448 N N . THR A 1 187 ? -3.321 -1.819 -15.040 1.00 95.81 187 THR A N 1
ATOM 1449 C CA . THR A 1 187 ? -4.184 -1.096 -14.099 1.00 95.81 187 THR A CA 1
ATOM 1450 C C . THR A 1 187 ? -5.656 -1.505 -14.206 1.00 95.81 187 THR A C 1
ATOM 1452 O O . THR A 1 187 ? -6.488 -1.075 -13.402 1.00 95.81 187 THR A O 1
ATOM 1455 N N . GLN A 1 188 ? -6.007 -2.349 -15.183 1.00 94.06 188 GLN A N 1
ATOM 1456 C CA . GLN A 1 188 ? -7.378 -2.802 -15.390 1.00 94.06 188 GLN A CA 1
ATOM 1457 C C . GLN A 1 188 ? -7.874 -3.617 -14.189 1.00 94.06 188 GLN A C 1
ATOM 1459 O O . GLN A 1 188 ? -7.246 -4.587 -13.776 1.00 94.06 188 GLN A O 1
ATOM 1464 N N . GLY A 1 189 ? -9.039 -3.242 -13.657 1.00 92.81 189 GLY A N 1
ATOM 1465 C CA . GLY A 1 189 ? -9.641 -3.883 -12.484 1.00 92.81 189 GLY A CA 1
ATOM 1466 C C . GLY A 1 189 ? -9.162 -3.303 -11.154 1.00 92.81 189 GLY A C 1
ATOM 1467 O O . GLY A 1 189 ? -9.907 -3.343 -10.188 1.00 92.81 189 GLY A O 1
ATOM 1468 N N . LEU A 1 190 ? -8.001 -2.639 -11.099 1.00 95.94 190 LEU A N 1
ATOM 1469 C CA . LEU A 1 190 ? -7.486 -2.089 -9.838 1.00 95.94 190 LEU A CA 1
ATOM 1470 C C . LEU A 1 190 ? -8.410 -1.027 -9.225 1.00 95.94 190 LEU A C 1
ATOM 1472 O O . LEU A 1 190 ? -8.483 -0.913 -8.005 1.00 95.94 190 LEU A O 1
ATOM 1476 N N . ALA A 1 191 ? -9.157 -0.296 -10.060 1.00 94.94 191 ALA A N 1
ATOM 1477 C CA . ALA A 1 191 ? -10.094 0.753 -9.652 1.00 94.94 191 ALA A CA 1
ATOM 1478 C C . ALA A 1 191 ? -11.098 0.320 -8.566 1.00 94.94 191 ALA A C 1
ATOM 1480 O O . ALA A 1 191 ? -11.505 1.151 -7.761 1.00 94.94 191 ALA A O 1
ATOM 1481 N N . GLU A 1 192 ? -11.516 -0.948 -8.520 1.00 93.12 192 GLU A N 1
ATOM 1482 C CA . GLU A 1 192 ? -12.454 -1.422 -7.488 1.00 93.12 192 GLU A CA 1
ATOM 1483 C C . GLU A 1 192 ? -11.820 -1.455 -6.086 1.00 93.12 192 GLU A C 1
ATOM 1485 O O . GLU A 1 192 ? -12.497 -1.205 -5.092 1.00 93.12 192 GLU A O 1
ATOM 1490 N N . TRP A 1 193 ? -10.508 -1.684 -6.015 1.00 94.00 193 TRP A N 1
ATOM 1491 C CA . TRP A 1 193 ? -9.748 -1.798 -4.771 1.00 94.00 193 TRP A CA 1
ATOM 1492 C C . TRP A 1 193 ? -9.204 -0.448 -4.320 1.00 94.00 193 TRP A C 1
ATOM 1494 O O . TRP A 1 193 ? -9.222 -0.107 -3.135 1.00 94.00 193 TRP A O 1
ATOM 1504 N N . VAL A 1 194 ? -8.731 0.340 -5.284 1.00 94.12 194 VAL A N 1
ATOM 1505 C CA . VAL A 1 194 ? -7.914 1.521 -5.001 1.00 94.12 194 VAL A CA 1
ATOM 1506 C C . VAL A 1 194 ? -8.716 2.812 -4.843 1.00 94.12 194 VAL A C 1
ATOM 1508 O O . VAL A 1 194 ? -8.181 3.797 -4.348 1.00 94.12 194 VAL A O 1
ATOM 1511 N N . ARG A 1 195 ? -9.996 2.821 -5.237 1.00 91.38 195 ARG A N 1
ATOM 1512 C CA . ARG A 1 195 ? -10.848 4.018 -5.198 1.00 91.38 195 ARG A CA 1
ATOM 1513 C C . ARG A 1 195 ? -10.875 4.674 -3.818 1.00 91.38 195 ARG A C 1
ATOM 1515 O O . ARG A 1 195 ? -10.963 3.979 -2.799 1.00 91.38 195 ARG A O 1
ATOM 1522 N N . ASP A 1 196 ? -10.830 6.007 -3.830 1.00 89.62 196 ASP A N 1
ATOM 1523 C CA . ASP A 1 196 ? -10.925 6.892 -2.663 1.00 89.62 196 ASP A CA 1
ATOM 1524 C C . ASP A 1 196 ? -9.847 6.645 -1.593 1.00 89.62 196 ASP A C 1
ATOM 1526 O O . ASP A 1 196 ? -10.010 7.050 -0.440 1.00 89.62 196 ASP A O 1
ATOM 1530 N N . ALA A 1 197 ? -8.742 5.980 -1.948 1.00 93.94 197 ALA A N 1
ATOM 1531 C CA . ALA A 1 197 ? -7.606 5.862 -1.047 1.00 93.94 197 ALA A CA 1
ATOM 1532 C C . ALA A 1 197 ? -6.877 7.202 -0.918 1.00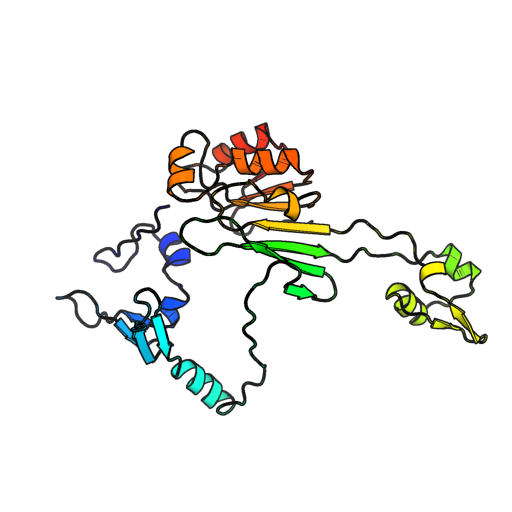 93.94 197 ALA A C 1
ATOM 1534 O O . ALA A 1 197 ? -6.752 7.962 -1.870 1.00 93.94 197 ALA A O 1
ATOM 1535 N N . ASP A 1 198 ? -6.350 7.492 0.261 1.00 95.56 198 ASP A N 1
ATOM 1536 C CA . ASP A 1 198 ? -5.555 8.693 0.492 1.00 95.56 198 ASP A CA 1
ATOM 1537 C C . ASP A 1 198 ? -4.190 8.596 -0.174 1.00 95.56 198 ASP A C 1
ATOM 1539 O O . ASP A 1 198 ? -3.718 9.559 -0.778 1.00 95.56 198 ASP A O 1
ATOM 1543 N N . LEU A 1 199 ? -3.586 7.411 -0.101 1.00 97.25 199 LEU A N 1
ATOM 1544 C CA . LEU A 1 199 ? -2.254 7.138 -0.612 1.00 97.25 199 LEU A CA 1
ATOM 1545 C C . LEU A 1 199 ? -2.273 5.891 -1.492 1.00 97.25 199 LEU A C 1
ATOM 1547 O O . LEU A 1 199 ? -2.727 4.833 -1.052 1.00 97.25 1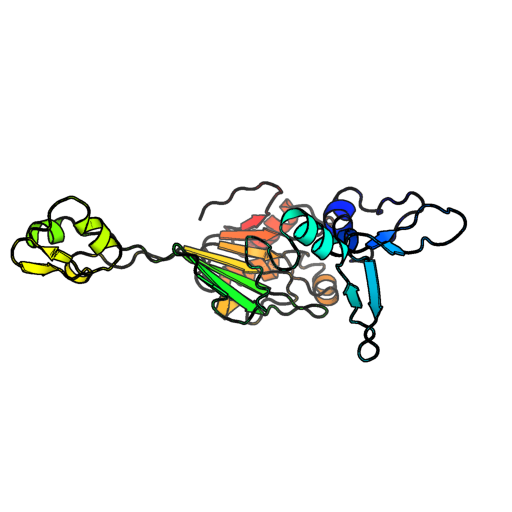99 LEU A O 1
ATOM 1551 N N . LEU A 1 200 ? -1.738 6.012 -2.706 1.00 98.12 200 LEU A N 1
ATOM 1552 C CA . LEU A 1 200 ? -1.417 4.878 -3.570 1.00 98.12 200 LEU A CA 1
ATOM 1553 C C . LEU A 1 200 ? 0.096 4.723 -3.670 1.00 98.12 200 LEU A C 1
ATOM 1555 O O . LEU A 1 200 ? 0.772 5.649 -4.108 1.00 98.12 200 LEU A O 1
ATOM 1559 N N . VAL A 1 201 ? 0.606 3.544 -3.327 1.00 98.25 201 VAL A N 1
ATOM 1560 C CA . VAL A 1 201 ? 1.971 3.109 -3.637 1.00 98.25 201 VAL A CA 1
ATOM 1561 C C . VAL A 1 201 ? 1.879 2.057 -4.734 1.00 98.25 201 VAL A C 1
ATOM 1563 O O . VAL A 1 201 ? 1.197 1.048 -4.558 1.00 98.25 201 VAL A O 1
ATOM 1566 N N . ILE A 1 202 ? 2.521 2.296 -5.872 1.00 97.69 202 ILE A N 1
ATOM 1567 C CA . ILE A 1 202 ? 2.458 1.397 -7.029 1.00 97.69 202 ILE A CA 1
ATOM 1568 C C . ILE A 1 202 ? 3.751 1.472 -7.839 1.00 97.69 202 ILE A C 1
ATOM 1570 O O . ILE A 1 202 ? 4.453 2.488 -7.828 1.00 97.69 202 ILE A O 1
ATOM 1574 N N . GLU A 1 203 ? 4.071 0.387 -8.538 1.00 94.88 203 GLU A N 1
ATOM 1575 C CA . GLU A 1 203 ? 5.217 0.354 -9.436 1.00 94.88 203 GLU A CA 1
ATOM 1576 C C . GLU A 1 203 ? 5.107 1.360 -10.597 1.00 94.88 203 GLU A C 1
ATOM 1578 O O . GLU A 1 203 ? 4.022 1.713 -11.069 1.00 94.88 203 GLU A O 1
ATOM 1583 N N . ALA A 1 204 ? 6.268 1.811 -11.063 1.00 95.19 204 ALA A N 1
ATOM 1584 C CA . ALA A 1 204 ? 6.434 2.686 -12.218 1.00 95.19 204 ALA A CA 1
ATOM 1585 C C . ALA A 1 204 ? 7.703 2.301 -12.985 1.00 95.19 204 ALA A C 1
ATOM 1587 O O . ALA A 1 204 ? 8.554 3.143 -13.280 1.00 95.19 204 ALA A O 1
ATOM 1588 N N . THR A 1 205 ? 7.850 1.006 -13.263 1.00 94.56 205 THR A N 1
ATOM 1589 C CA . THR A 1 205 ? 9.110 0.418 -13.729 1.00 94.56 205 THR A CA 1
ATOM 1590 C C . THR A 1 205 ? 9.623 1.049 -15.020 1.00 94.56 205 THR A C 1
ATOM 1592 O O . THR A 1 205 ? 10.838 1.191 -15.194 1.00 94.56 205 THR A O 1
ATOM 1595 N N . PHE A 1 206 ? 8.719 1.455 -15.918 1.00 97.56 206 PHE A N 1
ATOM 1596 C CA . PHE A 1 206 ? 9.059 1.984 -17.238 1.00 97.56 206 PHE A CA 1
ATOM 1597 C C . PHE A 1 206 ? 8.473 3.371 -17.535 1.00 97.56 206 PHE A C 1
ATOM 1599 O O . PHE A 1 206 ? 7.549 3.865 -16.890 1.00 97.56 206 PHE A O 1
ATOM 1606 N N . LEU A 1 207 ? 9.004 4.002 -18.581 1.00 98.06 207 LEU A N 1
ATOM 1607 C CA . LEU A 1 207 ? 8.402 5.168 -19.226 1.00 98.06 207 LEU A CA 1
ATOM 1608 C C . LEU A 1 207 ? 7.601 4.748 -20.462 1.00 98.06 207 LEU A C 1
ATOM 1610 O O . LEU A 1 207 ? 7.833 3.687 -21.032 1.00 98.06 207 LEU A O 1
ATOM 1614 N N . ASP A 1 208 ? 6.698 5.616 -20.927 1.00 95.88 208 ASP A N 1
ATOM 1615 C CA . ASP A 1 208 ? 5.783 5.333 -22.051 1.00 95.88 208 ASP A CA 1
ATOM 1616 C C . ASP A 1 208 ? 6.489 4.920 -23.346 1.00 95.88 208 ASP A C 1
ATOM 1618 O O . ASP A 1 208 ? 5.986 4.069 -24.087 1.00 95.88 208 ASP A O 1
ATOM 1622 N N . ARG A 1 209 ? 7.676 5.485 -23.602 1.00 96.38 209 ARG A N 1
ATOM 1623 C CA . ARG A 1 209 ? 8.516 5.125 -24.756 1.00 96.38 209 ARG A CA 1
ATOM 1624 C C . ARG A 1 209 ? 8.937 3.650 -24.757 1.00 96.38 209 ARG A C 1
ATOM 1626 O O . ARG A 1 209 ? 9.173 3.097 -25.823 1.00 96.38 209 ARG A O 1
ATOM 1633 N N . ASP A 1 210 ? 8.964 3.026 -23.582 1.00 96.75 210 ASP A N 1
ATOM 1634 C CA . ASP A 1 210 ? 9.351 1.637 -23.346 1.00 96.75 210 ASP A CA 1
ATOM 1635 C C . ASP A 1 210 ? 8.140 0.784 -22.911 1.00 96.75 210 ASP A C 1
ATOM 1637 O O . ASP A 1 210 ? 8.296 -0.291 -22.339 1.00 96.75 210 ASP A O 1
ATOM 1641 N N . SER A 1 211 ? 6.912 1.230 -23.207 1.00 94.88 211 SER A N 1
ATOM 1642 C CA . SER A 1 211 ? 5.664 0.532 -22.843 1.00 94.88 211 SER A CA 1
ATOM 1643 C C . SER A 1 211 ? 5.545 -0.889 -23.405 1.00 94.88 211 SER A C 1
ATOM 1645 O O . SER A 1 211 ? 4.921 -1.744 -22.782 1.00 94.88 211 SER A O 1
ATOM 1647 N N . LEU A 1 212 ? 6.154 -1.176 -24.561 1.00 94.44 212 LEU A N 1
ATOM 1648 C CA . LEU A 1 212 ? 6.226 -2.545 -25.086 1.00 94.44 212 LEU A CA 1
ATOM 1649 C C . LEU A 1 212 ? 7.083 -3.441 -24.184 1.00 94.44 212 LEU A C 1
ATOM 1651 O O . LEU A 1 212 ? 6.673 -4.551 -23.867 1.00 94.44 212 LEU A O 1
ATOM 1655 N N . ILE A 1 213 ? 8.219 -2.923 -23.705 1.00 93.12 213 ILE A N 1
ATOM 1656 C CA . ILE A 1 213 ? 9.092 -3.627 -22.760 1.00 93.12 213 ILE A CA 1
ATOM 1657 C C . ILE A 1 213 ? 8.350 -3.836 -21.439 1.00 93.12 213 ILE A C 1
ATOM 1659 O O . ILE A 1 213 ? 8.365 -4.938 -20.903 1.00 93.12 213 ILE A O 1
ATOM 1663 N N . ALA A 1 214 ? 7.657 -2.808 -20.944 1.00 91.62 214 ALA A N 1
ATOM 1664 C CA . ALA A 1 214 ? 6.855 -2.907 -19.728 1.00 91.62 214 ALA A CA 1
ATOM 1665 C C . ALA A 1 214 ? 5.871 -4.084 -19.803 1.00 91.62 214 ALA A C 1
ATOM 1667 O O . ALA A 1 214 ? 5.874 -4.948 -18.933 1.00 91.62 214 ALA A O 1
ATOM 1668 N N . ARG A 1 215 ? 5.123 -4.195 -20.906 1.00 90.12 215 ARG A N 1
ATOM 1669 C CA . ARG A 1 215 ? 4.172 -5.295 -21.131 1.00 90.12 215 ARG A CA 1
ATOM 1670 C C . ARG A 1 215 ? 4.842 -6.658 -21.243 1.00 90.12 215 ARG A C 1
ATOM 1672 O O . ARG A 1 215 ? 4.333 -7.619 -20.674 1.00 90.12 215 ARG A O 1
ATOM 1679 N N . ASP A 1 216 ? 5.962 -6.748 -21.954 1.00 90.00 216 ASP A N 1
ATOM 1680 C CA . ASP A 1 216 ? 6.674 -8.017 -22.133 1.00 90.00 216 ASP A CA 1
ATOM 1681 C C . ASP A 1 216 ? 7.191 -8.576 -20.801 1.00 90.00 216 ASP A C 1
ATOM 1683 O O . ASP A 1 216 ? 7.127 -9.787 -20.589 1.00 90.00 216 ASP A O 1
ATOM 1687 N N . TYR A 1 217 ? 7.627 -7.697 -19.892 1.00 86.94 217 TYR A N 1
ATOM 1688 C CA . TYR A 1 217 ? 8.094 -8.057 -18.548 1.00 86.94 217 TYR A CA 1
ATOM 1689 C C . TYR A 1 217 ? 7.003 -8.004 -17.464 1.00 86.94 217 TYR A C 1
ATOM 1691 O O . TYR A 1 217 ? 7.294 -8.266 -16.301 1.00 86.94 217 TYR A O 1
ATOM 1699 N N . GLY A 1 218 ? 5.752 -7.697 -17.821 1.00 90.25 218 GLY A N 1
ATOM 1700 C CA . GLY A 1 218 ? 4.629 -7.684 -16.882 1.00 90.25 218 GLY A CA 1
ATOM 1701 C C . GLY A 1 218 ? 4.675 -6.552 -15.850 1.00 90.25 218 GLY A C 1
ATOM 1702 O O . GLY A 1 218 ? 4.403 -6.794 -14.677 1.00 90.25 218 GLY A O 1
ATOM 1703 N N . HIS A 1 219 ? 5.016 -5.343 -16.296 1.00 93.81 219 HIS A N 1
ATOM 1704 C CA . HIS A 1 219 ? 5.175 -4.130 -15.495 1.00 93.81 219 HIS A CA 1
ATOM 1705 C C . HIS A 1 219 ? 4.395 -2.941 -16.065 1.00 93.81 219 HIS A C 1
ATOM 1707 O O . HIS A 1 219 ? 4.016 -2.931 -17.241 1.00 93.81 219 HIS A O 1
ATOM 1713 N N . LEU A 1 220 ? 4.227 -1.900 -15.247 1.00 96.06 220 LEU A N 1
ATOM 1714 C CA . LEU A 1 220 ? 3.584 -0.646 -15.634 1.00 96.06 220 LEU A CA 1
ATOM 1715 C C . LEU A 1 220 ? 4.573 0.407 -16.119 1.00 96.06 220 LEU A C 1
ATOM 1717 O O . LEU A 1 220 ? 5.766 0.419 -15.785 1.00 96.06 220 LEU A O 1
ATOM 1721 N N . THR A 1 221 ? 4.021 1.385 -16.834 1.00 98.31 221 THR A N 1
ATOM 1722 C CA . THR A 1 221 ? 4.666 2.685 -16.987 1.00 98.31 221 THR A CA 1
ATOM 1723 C C . THR A 1 221 ? 4.230 3.687 -15.913 1.00 98.31 221 THR A C 1
ATOM 1725 O O . THR A 1 221 ? 3.114 3.644 -15.387 1.00 98.31 221 THR A O 1
ATOM 1728 N N . ALA A 1 222 ? 5.086 4.676 -15.638 1.00 98.19 222 ALA A N 1
ATOM 1729 C CA . ALA A 1 222 ? 4.774 5.800 -14.747 1.00 98.19 222 ALA A CA 1
ATOM 1730 C C . ALA A 1 222 ? 3.485 6.545 -15.143 1.00 98.19 222 ALA A C 1
ATOM 1732 O O . ALA A 1 222 ? 2.757 7.074 -14.301 1.00 98.19 222 ALA A O 1
ATOM 1733 N N . ALA A 1 223 ? 3.178 6.579 -16.439 1.00 98.25 223 ALA A N 1
ATOM 1734 C CA . ALA A 1 223 ? 1.941 7.140 -16.949 1.00 98.25 223 ALA A CA 1
ATOM 1735 C C . ALA A 1 223 ? 0.701 6.358 -16.555 1.00 98.25 223 ALA A C 1
ATOM 1737 O O . ALA A 1 223 ? -0.309 6.965 -16.212 1.00 98.25 223 ALA A O 1
ATOM 1738 N N . GLU A 1 224 ? 0.761 5.033 -16.670 1.00 98.06 224 GLU A N 1
ATOM 1739 C CA . GLU A 1 224 ? -0.357 4.147 -16.376 1.00 98.06 224 GLU A CA 1
ATOM 1740 C C . GLU A 1 224 ? -0.694 4.237 -14.887 1.00 98.06 224 GLU A C 1
ATOM 1742 O O . GLU A 1 224 ? -1.859 4.448 -14.540 1.00 98.06 224 GLU A O 1
ATOM 1747 N N . ALA A 1 225 ? 0.329 4.214 -14.024 1.00 97.88 225 ALA A N 1
ATOM 1748 C CA . ALA A 1 225 ? 0.195 4.467 -12.591 1.00 97.88 225 ALA A CA 1
ATOM 1749 C C . ALA A 1 225 ? -0.433 5.845 -12.297 1.00 97.88 225 ALA A C 1
ATOM 1751 O O . ALA A 1 225 ? -1.411 5.946 -11.554 1.00 97.88 225 ALA A O 1
ATOM 1752 N N . ALA A 1 226 ? 0.063 6.914 -12.929 1.00 98.06 226 ALA A N 1
ATOM 1753 C CA . ALA A 1 226 ? -0.465 8.263 -12.719 1.00 98.06 226 ALA A CA 1
ATOM 1754 C C . ALA A 1 226 ? -1.883 8.466 -13.278 1.00 98.06 226 ALA A C 1
ATOM 1756 O O . ALA A 1 226 ? -2.682 9.201 -12.700 1.00 98.06 226 ALA A O 1
ATOM 1757 N N . THR A 1 227 ? -2.242 7.801 -14.377 1.00 97.50 227 THR A N 1
ATOM 1758 C CA . THR A 1 227 ? -3.611 7.806 -14.908 1.00 97.50 227 THR A CA 1
ATOM 1759 C C . THR A 1 227 ? -4.568 7.046 -13.991 1.00 97.50 227 THR A C 1
ATOM 1761 O O . THR A 1 227 ? -5.688 7.516 -13.765 1.00 97.50 227 THR A O 1
ATOM 1764 N N . LEU A 1 228 ? -4.146 5.913 -13.419 1.00 97.50 228 LEU A N 1
ATOM 1765 C CA . LEU A 1 228 ? -4.925 5.224 -12.389 1.00 97.50 228 LEU A CA 1
ATOM 1766 C C . LEU A 1 228 ? -5.178 6.165 -11.205 1.00 97.50 228 LEU A C 1
ATOM 1768 O O . LEU A 1 228 ? -6.320 6.267 -10.752 1.00 97.50 228 LEU A O 1
ATOM 1772 N N . ALA A 1 229 ? -4.152 6.911 -10.780 1.00 96.31 229 ALA A N 1
ATOM 1773 C CA . ALA A 1 229 ? -4.275 7.903 -9.720 1.00 96.31 229 ALA A CA 1
ATOM 1774 C C . ALA A 1 229 ? -5.303 9.002 -10.049 1.00 96.31 229 ALA A C 1
ATOM 1776 O O . ALA A 1 229 ? -6.275 9.226 -9.326 1.00 96.31 229 ALA A O 1
ATOM 1777 N N . ALA A 1 230 ? -5.156 9.640 -11.207 1.00 95.44 230 ALA A N 1
ATOM 1778 C CA . ALA A 1 230 ? -6.027 10.733 -11.633 1.00 95.44 230 ALA A CA 1
ATOM 1779 C C . ALA A 1 230 ? -7.513 10.340 -11.750 1.00 95.44 230 ALA A C 1
ATOM 1781 O O . ALA A 1 230 ? -8.390 11.189 -11.607 1.00 95.44 230 ALA A O 1
ATOM 1782 N N . THR A 1 231 ? -7.811 9.062 -12.003 1.00 95.31 231 THR A N 1
ATOM 1783 C CA . THR A 1 231 ? -9.180 8.575 -12.248 1.00 95.31 231 THR A CA 1
ATOM 1784 C C . THR A 1 231 ? -9.884 8.004 -11.013 1.00 95.31 231 THR A C 1
ATOM 1786 O O . THR A 1 231 ? -11.075 7.704 -11.092 1.00 95.31 231 THR A O 1
ATOM 1789 N N . ASN A 1 232 ? -9.192 7.870 -9.872 1.00 94.25 232 ASN A N 1
ATOM 1790 C CA . ASN A 1 232 ? -9.728 7.210 -8.670 1.00 94.25 232 ASN A CA 1
ATOM 1791 C C . ASN A 1 232 ? -9.611 8.039 -7.375 1.00 94.25 232 ASN A C 1
ATOM 1793 O O . ASN A 1 232 ? -9.798 7.489 -6.291 1.00 94.25 232 ASN A O 1
ATOM 1797 N N . ASN A 1 233 ? -9.397 9.356 -7.499 1.00 87.44 233 ASN A N 1
ATOM 1798 C CA . ASN A 1 233 ? -9.517 10.337 -6.409 1.00 87.44 233 ASN A CA 1
ATOM 1799 C C . ASN A 1 233 ? -8.545 10.115 -5.231 1.00 87.44 233 ASN A C 1
ATOM 1801 O O . ASN A 1 233 ? -8.943 10.157 -4.067 1.00 87.44 233 ASN A O 1
ATOM 1805 N N . PHE A 1 234 ? -7.263 9.893 -5.532 1.00 91.25 234 PHE A N 1
ATOM 1806 C CA . PHE A 1 234 ? -6.242 9.826 -4.486 1.00 91.25 234 PHE A CA 1
ATOM 1807 C C . PHE A 1 234 ? -5.803 11.204 -4.025 1.00 91.25 234 PHE A C 1
ATOM 1809 O O . PHE A 1 234 ? -5.851 12.172 -4.788 1.00 91.25 234 PHE A O 1
ATOM 1816 N N . GLN A 1 235 ? -5.304 11.281 -2.792 1.00 92.62 235 GLN A N 1
ATOM 1817 C CA . GLN A 1 235 ? -4.637 12.491 -2.324 1.00 92.62 235 GLN A CA 1
ATOM 1818 C C . GLN A 1 235 ? -3.182 12.507 -2.776 1.00 92.62 235 GLN A C 1
ATOM 1820 O O . GLN A 1 235 ? -2.732 13.549 -3.235 1.00 92.62 235 GLN A O 1
ATOM 1825 N N . LEU A 1 236 ? -2.470 11.380 -2.700 1.00 97.06 236 LEU A N 1
ATOM 1826 C CA . LEU A 1 236 ? -1.042 11.275 -3.009 1.00 97.06 236 LEU A CA 1
ATOM 1827 C C . LEU A 1 236 ? -0.723 9.962 -3.746 1.00 97.06 236 LEU A C 1
ATOM 1829 O O . LEU A 1 236 ? -1.215 8.893 -3.385 1.00 97.06 236 LEU A O 1
ATOM 1833 N N . LEU A 1 237 ? 0.125 10.054 -4.772 1.00 98.38 237 LEU A N 1
ATOM 1834 C CA . LEU A 1 237 ? 0.673 8.923 -5.523 1.00 98.38 237 LEU A CA 1
ATOM 1835 C C . LEU A 1 237 ? 2.163 8.794 -5.230 1.00 98.38 237 LEU A C 1
ATOM 1837 O O . LEU A 1 237 ? 2.912 9.757 -5.387 1.00 98.38 237 LEU A O 1
ATOM 1841 N N . ILE A 1 238 ? 2.590 7.593 -4.869 1.00 98.31 238 ILE A N 1
ATOM 1842 C CA . ILE A 1 238 ? 3.982 7.224 -4.649 1.00 98.31 238 ILE A CA 1
ATOM 1843 C C . ILE A 1 238 ? 4.366 6.167 -5.673 1.00 98.31 238 ILE A C 1
ATOM 1845 O O . ILE A 1 238 ? 3.773 5.091 -5.738 1.00 98.31 238 ILE A O 1
ATOM 1849 N N . LEU A 1 239 ? 5.375 6.494 -6.466 1.00 97.88 239 LEU A N 1
ATOM 1850 C CA . LEU A 1 239 ? 5.932 5.629 -7.491 1.00 97.88 239 LEU A CA 1
ATOM 1851 C C . LEU A 1 239 ? 7.153 4.918 -6.922 1.00 97.88 239 LEU A C 1
ATOM 1853 O O . LEU A 1 239 ? 8.026 5.557 -6.332 1.00 97.88 239 LEU A O 1
ATOM 1857 N N . THR A 1 240 ? 7.213 3.606 -7.103 1.00 94.94 240 THR A N 1
ATOM 1858 C CA . THR A 1 240 ? 8.339 2.770 -6.672 1.00 94.94 240 THR A CA 1
ATOM 1859 C C . THR A 1 240 ? 8.743 1.794 -7.778 1.00 94.94 240 THR A C 1
ATOM 1861 O O . THR A 1 240 ? 8.203 1.848 -8.884 1.00 94.94 240 THR A O 1
ATOM 1864 N N . HIS A 1 241 ? 9.701 0.912 -7.486 1.00 93.62 241 HIS A N 1
ATOM 1865 C CA . HIS A 1 241 ? 10.169 -0.136 -8.393 1.00 93.62 241 HIS A CA 1
ATOM 1866 C C . HIS A 1 241 ? 10.628 0.427 -9.752 1.00 93.62 241 HIS A C 1
ATOM 1868 O O . HIS A 1 241 ? 10.257 -0.056 -10.817 1.00 93.62 241 HIS A O 1
ATOM 1874 N N . ILE A 1 242 ? 11.412 1.506 -9.726 1.00 92.12 242 ILE A N 1
ATOM 1875 C CA . ILE A 1 242 ? 11.869 2.198 -10.935 1.00 92.12 242 ILE A CA 1
ATOM 1876 C C . ILE A 1 242 ? 13.058 1.449 -11.537 1.00 92.12 242 ILE A C 1
ATOM 1878 O O . ILE A 1 242 ? 14.017 1.097 -10.853 1.00 92.12 242 ILE A O 1
ATOM 1882 N N . SER A 1 243 ? 13.034 1.226 -12.852 1.00 91.25 243 SER A N 1
ATOM 1883 C CA . SER A 1 243 ? 14.203 0.700 -13.553 1.00 91.25 243 SER A CA 1
ATOM 1884 C C . SER A 1 243 ? 15.342 1.723 -13.518 1.00 91.25 243 SER A C 1
ATOM 1886 O O . SER A 1 243 ? 15.172 2.828 -14.027 1.00 91.25 243 SER A O 1
ATOM 1888 N N . GLY A 1 244 ? 16.544 1.320 -13.089 1.00 90.69 244 GLY A N 1
ATOM 1889 C CA . GLY A 1 244 ? 17.756 2.168 -13.058 1.00 90.69 244 GLY A CA 1
ATOM 1890 C C . GLY A 1 244 ? 18.249 2.711 -14.413 1.00 90.69 244 GLY A C 1
ATOM 1891 O O . GLY A 1 244 ? 19.319 3.297 -14.509 1.00 90.69 244 GLY A O 1
ATOM 1892 N N . ARG A 1 245 ? 17.468 2.514 -15.480 1.00 92.62 245 ARG A N 1
ATOM 1893 C CA . ARG A 1 245 ? 17.641 3.152 -16.792 1.00 92.62 245 ARG A CA 1
ATOM 1894 C C . ARG A 1 245 ? 17.209 4.620 -16.792 1.00 92.62 245 ARG A C 1
ATOM 1896 O O . ARG A 1 245 ? 17.607 5.350 -17.695 1.00 92.62 245 ARG A O 1
ATOM 1903 N N . TYR A 1 246 ? 16.355 5.012 -15.850 1.00 93.12 246 TYR A N 1
ATOM 1904 C CA . TYR A 1 246 ? 15.758 6.341 -15.781 1.00 93.12 246 TYR A CA 1
ATOM 1905 C C . TYR A 1 246 ? 16.205 7.039 -14.504 1.00 93.12 246 TYR A C 1
ATOM 1907 O O . TYR A 1 246 ? 16.398 6.394 -13.477 1.00 93.12 246 TYR A O 1
ATOM 1915 N N . GLY A 1 247 ? 16.343 8.360 -14.575 1.00 93.44 247 GLY A N 1
ATOM 1916 C CA . GLY A 1 247 ? 16.428 9.180 -13.373 1.00 93.44 247 GLY A CA 1
ATOM 1917 C C . GLY A 1 247 ? 15.035 9.451 -12.808 1.00 93.44 247 GLY A C 1
ATOM 1918 O O . GLY A 1 247 ? 14.069 9.585 -13.565 1.00 93.44 247 GLY A O 1
ATOM 1919 N N . ASP A 1 248 ? 14.940 9.601 -11.490 1.00 94.75 248 ASP A N 1
ATOM 1920 C CA . ASP A 1 248 ? 13.672 9.839 -10.789 1.00 94.75 248 ASP A CA 1
ATOM 1921 C C . ASP A 1 248 ? 12.937 11.085 -11.292 1.00 94.75 248 ASP A C 1
ATOM 1923 O O . ASP A 1 248 ? 11.712 11.086 -11.414 1.00 94.75 248 ASP A O 1
ATOM 1927 N N . GLU A 1 249 ? 13.677 12.135 -11.660 1.00 97.06 249 GLU A N 1
ATOM 1928 C CA . GLU A 1 249 ? 13.110 13.361 -12.230 1.00 97.06 249 GLU A CA 1
ATOM 1929 C C . GLU A 1 249 ? 12.341 13.096 -13.530 1.00 97.06 249 GLU A C 1
ATOM 1931 O O . GLU A 1 249 ? 11.309 13.719 -13.785 1.00 97.06 249 GLU A O 1
ATOM 1936 N N . GLU A 1 250 ? 12.805 12.147 -14.346 1.00 97.69 250 GLU A N 1
ATOM 1937 C CA . GLU A 1 250 ? 12.165 11.800 -15.613 1.00 97.69 250 GLU A CA 1
ATOM 1938 C C . GLU A 1 250 ? 10.845 11.052 -15.382 1.00 97.69 250 GLU A C 1
ATOM 1940 O O . GLU A 1 250 ? 9.821 11.384 -15.991 1.00 97.69 250 GLU A O 1
ATOM 1945 N N . ILE A 1 251 ? 10.853 10.089 -14.454 1.00 98.06 251 ILE A N 1
ATOM 1946 C CA . ILE A 1 251 ? 9.654 9.374 -13.995 1.00 98.06 251 ILE A CA 1
ATOM 1947 C C . ILE A 1 251 ? 8.634 10.369 -13.437 1.00 98.06 251 ILE A C 1
ATOM 1949 O O . ILE A 1 251 ? 7.469 10.396 -13.855 1.00 98.06 251 ILE A O 1
ATOM 1953 N N . LEU A 1 252 ? 9.085 11.236 -12.529 1.00 98.19 252 LEU A N 1
ATOM 1954 C CA . LEU A 1 252 ? 8.241 12.212 -11.857 1.00 98.19 252 LEU A CA 1
ATOM 1955 C C . LEU A 1 252 ? 7.647 13.227 -12.840 1.00 98.19 252 LEU A C 1
ATOM 1957 O O . LEU A 1 252 ? 6.463 13.558 -12.743 1.00 98.19 252 LEU A O 1
ATOM 1961 N N . ALA A 1 253 ? 8.420 13.688 -13.826 1.00 98.12 253 ALA A N 1
ATOM 1962 C CA . ALA A 1 253 ? 7.947 14.616 -14.853 1.00 98.12 253 ALA A CA 1
ATOM 1963 C C . ALA A 1 253 ? 6.820 14.029 -15.718 1.00 98.12 253 ALA A C 1
ATOM 1965 O O . ALA A 1 253 ? 5.961 14.768 -16.204 1.00 98.12 253 ALA A O 1
ATOM 1966 N N . VAL A 1 254 ? 6.794 12.710 -15.934 1.00 97.88 254 VAL A N 1
ATOM 1967 C CA . VAL A 1 254 ? 5.697 12.043 -16.654 1.00 97.88 254 VAL A CA 1
ATOM 1968 C C . VAL A 1 254 ? 4.471 11.870 -15.765 1.00 97.88 254 VAL A C 1
ATOM 1970 O O . VAL A 1 254 ? 3.350 12.116 -16.221 1.00 97.88 254 VAL A O 1
ATOM 1973 N N . ALA A 1 255 ? 4.669 11.480 -14.509 1.00 98.00 255 ALA A N 1
ATOM 1974 C CA . ALA A 1 255 ? 3.575 11.262 -13.575 1.00 98.00 255 ALA A CA 1
ATOM 1975 C C . ALA A 1 255 ? 2.842 12.560 -13.215 1.00 98.00 255 ALA A C 1
ATOM 1977 O O . ALA A 1 255 ? 1.618 12.627 -13.318 1.00 98.00 255 ALA A O 1
ATOM 1978 N N . THR A 1 256 ? 3.580 13.628 -12.900 1.00 98.12 256 THR A N 1
ATOM 1979 C CA . THR A 1 256 ? 3.021 14.934 -12.496 1.00 98.12 256 THR A CA 1
ATOM 1980 C C . THR A 1 256 ? 2.180 15.611 -13.578 1.00 98.12 256 THR A C 1
ATOM 1982 O O . THR A 1 256 ? 1.255 16.353 -13.253 1.00 98.12 256 THR A O 1
ATOM 1985 N N . LYS A 1 257 ? 2.416 15.307 -14.863 1.00 97.94 257 LYS A N 1
ATOM 1986 C CA . LYS A 1 257 ? 1.552 15.760 -15.973 1.00 97.94 257 LYS A CA 1
ATOM 1987 C C . LYS A 1 257 ? 0.137 15.189 -15.906 1.00 97.94 257 LYS A C 1
ATOM 1989 O O . LYS A 1 257 ? -0.784 15.795 -16.446 1.00 97.94 257 LYS A O 1
ATOM 1994 N N . ARG A 1 258 ? -0.028 14.008 -15.307 1.00 97.31 258 ARG A N 1
ATOM 1995 C CA . ARG A 1 258 ? -1.308 13.291 -15.201 1.00 97.31 258 ARG A CA 1
ATOM 1996 C C . ARG A 1 258 ? -1.905 13.417 -13.805 1.00 97.31 258 ARG A C 1
ATOM 1998 O O . ARG A 1 258 ? -3.109 13.602 -13.679 1.00 97.31 258 ARG A O 1
ATOM 2005 N N . PHE A 1 259 ? -1.064 13.359 -12.777 1.00 97.94 259 PHE A N 1
ATOM 2006 C CA . PHE A 1 259 ? -1.455 13.496 -11.384 1.00 97.94 259 PHE A CA 1
ATOM 2007 C C . PHE A 1 259 ? -0.440 14.376 -10.634 1.00 97.94 259 PHE A C 1
ATOM 2009 O O . PHE A 1 259 ? 0.629 13.890 -10.260 1.00 97.94 259 PHE A O 1
ATOM 2016 N N . PRO A 1 260 ? -0.735 15.674 -10.419 1.00 97.75 260 PRO A N 1
ATOM 2017 C CA . PRO A 1 260 ? 0.234 16.629 -9.879 1.00 97.75 260 PRO A CA 1
ATOM 2018 C C . PRO A 1 260 ? 0.827 16.248 -8.520 1.00 97.75 260 PRO A C 1
ATOM 2020 O O . PRO A 1 260 ? 2.009 16.490 -8.296 1.00 97.75 260 PRO A O 1
ATOM 2023 N N . ASN A 1 261 ? 0.045 15.623 -7.631 1.00 97.50 261 ASN A N 1
ATOM 2024 C CA . ASN A 1 261 ? 0.531 15.196 -6.318 1.00 97.50 261 ASN A CA 1
ATOM 2025 C C . ASN A 1 261 ? 1.183 13.805 -6.378 1.00 97.50 261 ASN A C 1
ATOM 2027 O O . ASN A 1 261 ? 0.750 12.864 -5.717 1.00 97.50 261 ASN A O 1
ATOM 2031 N N . SER A 1 262 ? 2.198 13.671 -7.230 1.00 98.38 262 SER A N 1
ATOM 2032 C CA . SER A 1 262 ? 3.013 12.461 -7.359 1.00 98.38 262 SER A CA 1
ATOM 2033 C C . SER A 1 262 ? 4.367 12.652 -6.685 1.00 98.38 262 SER A C 1
ATOM 2035 O O . SER A 1 262 ? 4.923 13.749 -6.701 1.00 98.38 262 SER A O 1
ATOM 2037 N N . ARG A 1 263 ? 4.930 11.573 -6.143 1.00 97.94 263 ARG A N 1
ATOM 2038 C CA . ARG A 1 263 ? 6.312 11.503 -5.658 1.00 97.94 263 ARG A CA 1
ATOM 2039 C C . ARG A 1 263 ? 6.948 10.197 -6.113 1.00 97.94 263 ARG A C 1
ATOM 2041 O O . ARG A 1 263 ? 6.270 9.180 -6.222 1.00 97.94 263 ARG A O 1
ATOM 2048 N N . VAL A 1 264 ? 8.253 10.229 -6.335 1.00 97.06 264 VAL A N 1
ATOM 2049 C CA . VAL A 1 264 ? 9.071 9.018 -6.432 1.00 97.06 264 VAL A CA 1
ATOM 2050 C C . VAL A 1 264 ? 9.563 8.685 -5.027 1.00 97.06 264 VAL A C 1
ATOM 2052 O O . VAL A 1 264 ? 10.028 9.583 -4.325 1.00 97.06 264 VAL A O 1
ATOM 2055 N N . ALA A 1 265 ? 9.386 7.435 -4.600 1.00 91.81 265 ALA A N 1
ATOM 2056 C CA . ALA A 1 265 ? 9.908 6.962 -3.325 1.00 91.81 265 ALA A CA 1
ATOM 2057 C C . ALA A 1 265 ? 11.426 6.806 -3.404 1.00 91.81 265 ALA A C 1
ATOM 2059 O O . ALA A 1 265 ? 11.926 6.099 -4.277 1.00 91.81 265 ALA A O 1
ATOM 2060 N N . ASN A 1 266 ? 12.128 7.405 -2.448 1.00 84.81 266 ASN A N 1
ATOM 2061 C CA . ASN A 1 266 ? 13.534 7.123 -2.199 1.00 84.81 266 ASN A CA 1
ATOM 2062 C C . ASN A 1 266 ? 13.681 6.136 -1.048 1.00 84.81 266 ASN A C 1
ATOM 2064 O O . ASN A 1 266 ? 12.818 6.029 -0.169 1.00 84.81 266 ASN A O 1
ATOM 2068 N N . ASP A 1 267 ? 14.819 5.454 -1.014 1.00 82.56 267 ASP A N 1
ATOM 2069 C CA . ASP A 1 267 ? 15.207 4.702 0.168 1.00 82.56 267 ASP A CA 1
ATOM 2070 C C . ASP A 1 267 ? 15.169 5.610 1.409 1.00 82.56 267 ASP A C 1
ATOM 2072 O O . ASP A 1 267 ? 15.679 6.731 1.402 1.00 82.56 267 ASP A O 1
ATOM 2076 N N . PHE A 1 268 ? 14.561 5.094 2.481 1.00 83.44 268 PHE A N 1
ATOM 2077 C CA . PHE A 1 268 ? 14.355 5.773 3.768 1.00 83.44 268 PHE A CA 1
ATOM 2078 C C . PHE A 1 268 ? 13.353 6.937 3.777 1.00 83.44 268 PHE A C 1
ATOM 2080 O O . PHE A 1 268 ? 13.227 7.607 4.807 1.00 83.44 268 PHE A O 1
ATOM 2087 N N . ASP A 1 269 ? 12.595 7.156 2.700 1.00 82.12 269 ASP A N 1
ATOM 2088 C CA . ASP A 1 269 ? 11.506 8.130 2.730 1.00 82.12 269 ASP A CA 1
ATOM 2089 C C . ASP A 1 269 ? 10.475 7.784 3.817 1.00 82.12 269 ASP A C 1
ATOM 2091 O O . ASP A 1 269 ? 9.998 6.654 3.935 1.00 82.12 269 ASP A O 1
ATOM 2095 N N . HIS A 1 270 ? 10.086 8.800 4.591 1.00 88.69 270 HIS A N 1
ATOM 2096 C CA . HIS A 1 270 ? 9.003 8.710 5.564 1.00 88.69 270 HIS A CA 1
ATOM 2097 C C . HIS A 1 270 ? 7.799 9.519 5.078 1.00 88.69 270 HIS A C 1
ATOM 2099 O O . HIS A 1 270 ? 7.891 10.727 4.837 1.00 88.69 270 HIS A O 1
ATOM 2105 N N . ILE A 1 271 ? 6.660 8.846 4.926 1.00 84.94 271 ILE A N 1
ATOM 2106 C CA . ILE A 1 271 ? 5.421 9.430 4.408 1.00 84.94 271 ILE A CA 1
ATOM 2107 C C . ILE A 1 271 ? 4.334 9.249 5.463 1.00 84.94 271 ILE A C 1
ATOM 2109 O O . ILE A 1 271 ? 4.100 8.143 5.940 1.00 84.94 271 ILE A O 1
ATOM 2113 N N . VAL A 1 272 ? 3.674 10.351 5.818 1.00 87.44 272 VAL A N 1
ATOM 2114 C CA . VAL A 1 272 ? 2.588 10.381 6.804 1.00 87.44 272 VAL A CA 1
ATOM 2115 C C . VAL A 1 272 ? 1.270 10.604 6.075 1.00 87.44 272 VAL A C 1
ATOM 2117 O O . VAL A 1 272 ? 1.198 11.463 5.193 1.00 87.44 272 VAL A O 1
ATOM 2120 N N . ILE A 1 273 ? 0.249 9.835 6.455 1.00 80.75 273 ILE A N 1
ATOM 2121 C CA . ILE A 1 273 ? -1.113 9.887 5.905 1.00 80.75 273 ILE A CA 1
ATOM 2122 C C . ILE A 1 273 ? -2.137 10.290 6.960 1.00 80.75 273 ILE A C 1
ATOM 2124 O O . ILE A 1 273 ? -1.978 9.890 8.132 1.00 80.75 273 ILE A O 1
#

Sequence (273 aa):
MTAGDLPTTTGNPDQGFEGFRFVGWNLYDALINWDLSQGDRASDIKPGLATEWHIDPANHKRWIFTLDVVVRMLGGLWGKGRAPIPLALVPLTTGQVLDVGDFTIGCFPVRRRETDSFGFCFESRAPRHLRPDRLAALGVPDGPVRKDLAEGKPVMLDDGRTVDPEHVLGPAERRKKLVVVGDTETTQGLAEWVRDADLLVIEATFLDRDSLIARDYGHLTAAEAATLAATNNFQLLILTHISGRYGDEEILAVATKRFPNSRVANDFDHIVI

Radius of gyration: 25.9 Å; Cα contacts (8 Å, |Δi|>4): 471; chains: 1; bounding box: 67×55×64 Å

Secondary structure (DSSP, 8-state):
--S--PPPTTS--TTTHHHHHHTTT-HHHHHEEEE-S-SSSPPEEEESS-SEEEEETTEEEEEEEE-HHHHHHHHHHH-TT--SS--------SEEEEE-SSEEEEEEEE--SSS-EEEEEEEE-----B-HHHHHHHTPPSSHHHHHHHTT--EE-TTSPEEPGGGTB-PPPPPPEEEEE-S-S--TTTHHHHTT-SEEEEE--B-GGGHHHHHHTT--BHHHHHHHHHHTT-SEEEEE---TTS-HHHHHHHHHTT-SSEEEPPTT-----

Mean predicted aligned error: 14.45 Å

Foldseek 3Di:
DDPDFDQDLVRDTPVPVVCCVPPVDDPVCQQWPWQPVDNPDDTDIAGHQFHDKDQDPVHNVDIDTHRVNVQVVCCVVQNRPGNVDDDDDDDADAAWPDDPPQWTKGKDWADFDPDTWIKIKIKGFQFWDFAPVQCVVVVPDDDDCVVCLSVQHWDADPVRDIDGSVSGTDDGHDIAMEMEGDFALAPPPVLVVCAPHQEYEAEAAAAPVCNVVCNVRGGHHLQRQLQSPLVRDYNAYEYENYHPVDDQVVSLVNSCVRPVRYHYDDPPDDDDD

Nearest PDB structures (foldseek):
  2fk6-assembly1_A-2  TM=8.252E-01  e=1.701E-18  Bacillus subtilis
  4gcw-assembly1_A  TM=8.311E-01  e=5.179E-18  Bacillus subtilis subsp. subtilis str. 168
  2cbn-assembly1_A-2  TM=7.380E-01  e=1.898E-17  Escherichia coli
  1y44-assembly1_B  TM=7.080E-01  e=2.328E-14  Bacillus subtilis
  1y44-assembly1_A  TM=8.029E-01  e=1.359E-11  Bacillus subtilis